Protein AF-M6VVV3-F1 (afdb_monomer_lite)

Organism: NCBI:txid1192866

Secondary structure (DSSP, 8-state):
-------PPPP-HHHHHHHHHH-TTS-HHHHHHHHHHHH-BEE-GGGG--SS-BPBP---S----SS-TTTS-TTTGGG-BSEEEEEETTTTEEEEEEE--B-TT-SEEEEE-TTSSEEEEETTEEEEEEEPPBPPGGGG---TT---HHHHS-EETTTTEEEEEEESS--SSBTTB--TT--HHHHHHHHHHTT----SB--HHHHHHHHHHHHHH-SS--EEEEEE----S---THHHHHHHHHHTT-------SS-----------

pLDDT: mean 81.45, std 20.4, range [24.23, 98.38]

Radius of gyration: 21.46 Å; chains: 1; bounding box: 52×67×60 Å

Structure (mmCIF, N/CA/C/O backbone):
data_AF-M6VVV3-F1
#
_entry.id   AF-M6VVV3-F1
#
loop_
_atom_site.group_PDB
_atom_site.id
_atom_site.type_symbol
_atom_site.label_atom_id
_atom_site.label_alt_id
_atom_site.label_comp_id
_atom_site.label_asym_id
_atom_site.label_entity_id
_atom_site.label_seq_id
_atom_site.pdbx_PDB_ins_code
_atom_site.Cartn_x
_atom_site.Cartn_y
_atom_site.Cartn_z
_atom_site.occupancy
_atom_site.B_iso_or_equiv
_atom_site.auth_seq_id
_atom_site.auth_comp_id
_atom_site.auth_asym_id
_atom_site.auth_atom_id
_atom_site.pdbx_PDB_model_num
ATOM 1 N N . MET A 1 1 ? -12.120 34.794 -6.759 1.00 36.91 1 MET A N 1
ATOM 2 C CA . MET A 1 1 ? -12.618 33.593 -6.063 1.00 36.91 1 MET A CA 1
ATOM 3 C C . MET A 1 1 ? -11.451 33.036 -5.288 1.00 36.91 1 MET A C 1
ATOM 5 O O . MET A 1 1 ? -10.628 32.337 -5.863 1.00 36.91 1 MET A O 1
ATOM 9 N N . GLU A 1 2 ? -11.317 33.446 -4.031 1.00 31.92 2 GLU A N 1
ATOM 10 C CA . GLU A 1 2 ? -10.431 32.754 -3.101 1.00 31.92 2 GLU A CA 1
ATOM 11 C C . GLU A 1 2 ? -10.956 31.325 -2.997 1.00 31.92 2 GLU A C 1
ATOM 13 O O . GLU A 1 2 ? -12.129 31.112 -2.679 1.00 31.92 2 GLU A O 1
ATOM 18 N N . ALA A 1 3 ? -10.127 30.352 -3.372 1.00 39.78 3 ALA A N 1
ATOM 19 C CA . ALA A 1 3 ? -10.377 28.980 -2.991 1.00 39.78 3 ALA A CA 1
ATOM 20 C C . ALA A 1 3 ? -10.394 28.997 -1.465 1.00 39.78 3 ALA A C 1
ATOM 22 O O . ALA A 1 3 ? -9.361 29.216 -0.838 1.00 39.78 3 ALA A O 1
ATOM 23 N N . THR A 1 4 ? -11.576 28.866 -0.868 1.00 39.94 4 THR A N 1
ATOM 24 C CA . THR A 1 4 ? -11.667 28.523 0.542 1.00 39.94 4 THR A CA 1
ATOM 25 C C . THR A 1 4 ? -10.839 27.261 0.690 1.00 39.94 4 THR A C 1
ATOM 27 O O . THR A 1 4 ? -11.228 26.224 0.144 1.00 39.94 4 THR A O 1
ATOM 30 N N . ASP A 1 5 ? -9.689 27.368 1.353 1.00 43.66 5 ASP A N 1
ATOM 31 C CA . ASP A 1 5 ? -8.955 26.231 1.883 1.00 43.66 5 ASP A CA 1
ATOM 32 C C . ASP A 1 5 ? -9.945 25.501 2.786 1.00 43.66 5 ASP A C 1
ATOM 34 O O . ASP A 1 5 ? -10.095 25.794 3.973 1.00 43.66 5 ASP A O 1
ATOM 38 N N . SER A 1 6 ? -10.718 24.586 2.202 1.00 45.66 6 SER A N 1
ATOM 39 C CA . SER A 1 6 ? -11.472 23.621 2.966 1.00 45.66 6 SER A CA 1
ATOM 40 C C . SER A 1 6 ? -10.400 22.726 3.561 1.00 45.66 6 SER A C 1
ATOM 42 O O . SER A 1 6 ? -9.999 21.730 2.952 1.00 45.66 6 SER A O 1
ATOM 44 N N . ILE A 1 7 ? -9.868 23.134 4.714 1.00 60.06 7 ILE A N 1
ATOM 45 C CA . ILE A 1 7 ? -9.077 22.278 5.585 1.00 60.06 7 ILE A CA 1
ATOM 46 C C . ILE A 1 7 ? -9.897 20.999 5.675 1.00 60.06 7 ILE A C 1
ATOM 48 O O . ILE A 1 7 ? -11.024 21.016 6.177 1.00 60.06 7 ILE A O 1
ATOM 52 N N . ARG A 1 8 ? -9.404 19.924 5.047 1.00 67.06 8 ARG A N 1
ATOM 53 C CA . ARG A 1 8 ? -10.121 18.651 4.978 1.00 67.06 8 ARG A CA 1
ATOM 54 C C . ARG A 1 8 ? -10.517 18.310 6.405 1.00 67.06 8 ARG A C 1
ATOM 56 O O . ARG A 1 8 ? -9.635 18.165 7.245 1.00 67.06 8 ARG A O 1
ATOM 63 N N . GLN A 1 9 ? -11.817 18.223 6.685 1.00 82.12 9 GLN A N 1
ATOM 64 C CA . GLN A 1 9 ? -12.289 18.001 8.049 1.00 82.12 9 GLN A CA 1
ATOM 65 C C . GLN A 1 9 ? -11.585 16.767 8.622 1.00 82.12 9 GLN A C 1
ATOM 67 O O . GLN A 1 9 ? -11.610 15.696 8.000 1.00 82.12 9 GLN A O 1
ATOM 72 N N . ASN A 1 10 ? -10.924 16.934 9.769 1.00 89.25 10 ASN A N 1
ATOM 73 C CA . ASN A 1 10 ? -10.282 15.829 10.466 1.00 89.25 10 ASN A CA 1
ATOM 74 C C . ASN A 1 10 ? -11.325 14.783 10.842 1.00 89.25 10 ASN A C 1
ATOM 76 O O . ASN A 1 10 ? -12.444 15.107 11.245 1.00 89.25 10 ASN A O 1
ATOM 80 N N . SER A 1 11 ? -10.946 13.525 10.686 1.00 95.06 11 SER A N 1
ATOM 81 C CA . SER A 1 11 ? -11.827 12.409 10.986 1.00 95.06 11 SER A CA 1
ATOM 82 C C . SER A 1 11 ? -11.950 12.197 12.486 1.00 95.06 11 SER A C 1
ATOM 84 O O . SER A 1 11 ? -10.984 12.355 13.232 1.00 95.06 11 SER A O 1
ATOM 86 N N . THR A 1 12 ? -13.150 11.829 12.922 1.00 96.94 12 THR A N 1
ATOM 87 C CA . THR A 1 12 ? -13.474 11.507 14.313 1.00 96.94 12 THR A CA 1
ATOM 88 C C . THR A 1 12 ? -14.425 10.313 14.347 1.00 96.94 12 THR A C 1
ATOM 90 O O . THR A 1 12 ? -15.100 10.027 13.357 1.00 96.94 12 THR A O 1
ATOM 93 N N . ILE A 1 13 ? -14.505 9.622 15.485 1.00 97.94 13 ILE A N 1
ATOM 94 C CA . ILE A 1 13 ? -15.452 8.512 15.661 1.00 97.94 13 ILE A CA 1
ATOM 95 C C . ILE A 1 13 ? -16.905 8.962 15.424 1.00 97.94 13 ILE A C 1
ATOM 97 O O . ILE A 1 13 ? -17.568 8.331 14.603 1.00 97.94 13 ILE A O 1
ATOM 101 N N . PRO A 1 14 ? -17.387 10.091 15.995 1.00 97.44 14 PRO A N 1
ATOM 102 C CA . PRO A 1 14 ? -18.742 10.569 15.721 1.00 97.44 14 PRO A CA 1
ATOM 103 C C . PRO A 1 14 ? -19.019 10.833 14.239 1.00 97.44 14 PRO A C 1
ATOM 105 O O . PRO A 1 14 ? -20.135 10.588 13.785 1.00 97.44 14 PRO A O 1
ATOM 108 N N . LEU A 1 15 ? -18.019 11.302 13.478 1.00 96.44 15 LEU A N 1
ATOM 109 C CA . LEU A 1 15 ? -18.160 11.491 12.034 1.00 96.44 15 LEU A CA 1
ATOM 110 C C . LEU A 1 15 ? -18.373 10.149 11.324 1.00 96.44 15 LEU A C 1
ATOM 112 O O . LEU A 1 15 ? -19.271 10.038 10.497 1.00 96.44 15 LEU A O 1
ATOM 116 N N . LEU A 1 16 ? -17.574 9.129 11.646 1.00 97.38 16 LEU A N 1
ATOM 117 C CA . LEU A 1 16 ? -17.712 7.801 11.043 1.00 97.38 16 LEU A CA 1
ATOM 118 C C . LEU A 1 16 ? -19.061 7.155 11.389 1.00 97.38 16 LEU A C 1
ATOM 120 O O . LEU A 1 16 ? -19.731 6.640 10.498 1.00 97.38 16 LEU A O 1
ATOM 124 N N . GLU A 1 17 ? -19.503 7.260 12.642 1.00 97.19 17 GLU A N 1
ATOM 125 C CA . GLU A 1 17 ? -20.822 6.783 13.080 1.00 97.19 17 GLU A CA 1
ATOM 126 C C . GLU A 1 17 ? -21.972 7.554 12.409 1.00 97.19 17 GLU A C 1
ATOM 128 O O . GLU A 1 17 ? -23.028 6.996 12.107 1.00 97.19 17 GLU A O 1
ATOM 133 N N . GLU A 1 18 ? -21.799 8.855 12.153 1.00 97.25 18 GLU A N 1
ATOM 134 C CA . GLU A 1 18 ? -22.753 9.628 11.356 1.00 97.25 18 GLU A CA 1
ATOM 135 C C . GLU A 1 18 ? -22.809 9.116 9.915 1.00 97.25 18 GLU A C 1
ATOM 137 O O . GLU A 1 18 ? -23.905 8.929 9.380 1.00 97.25 18 GLU A O 1
ATOM 142 N N . MET A 1 19 ? -21.653 8.855 9.296 1.00 96.88 19 MET A N 1
ATOM 143 C CA . MET A 1 19 ? -21.592 8.321 7.936 1.00 96.88 19 MET A CA 1
ATOM 144 C C . MET A 1 19 ? -22.234 6.934 7.850 1.00 96.88 19 MET A C 1
ATOM 146 O O . MET A 1 19 ? -22.989 6.694 6.912 1.00 96.88 19 MET A O 1
ATOM 150 N N . GLU A 1 20 ? -22.022 6.062 8.836 1.00 96.25 20 GLU A N 1
ATOM 151 C CA . GLU A 1 20 ? -22.686 4.756 8.934 1.00 96.25 20 GLU A CA 1
ATOM 152 C C . GLU A 1 20 ? -24.215 4.904 8.991 1.00 96.25 20 GLU A C 1
ATOM 154 O O . GLU A 1 20 ? -24.947 4.306 8.198 1.00 96.25 20 GLU A O 1
ATOM 159 N N . ARG A 1 21 ? -24.719 5.780 9.875 1.00 96.81 21 ARG A N 1
ATOM 160 C CA . ARG A 1 21 ? -26.162 6.054 9.991 1.00 96.81 21 ARG A CA 1
ATOM 161 C C . ARG A 1 21 ? -26.750 6.642 8.711 1.00 96.81 21 ARG A C 1
ATOM 163 O O . ARG A 1 21 ? -27.903 6.347 8.385 1.00 96.81 21 ARG A O 1
ATOM 170 N N . LYS A 1 22 ? -25.989 7.494 8.019 1.00 97.25 22 LYS A N 1
ATOM 171 C CA . LYS A 1 22 ? -26.405 8.177 6.788 1.00 97.25 22 LYS A CA 1
ATOM 172 C C . LYS A 1 22 ? -26.386 7.245 5.578 1.00 97.25 22 LYS A C 1
ATOM 174 O O . LYS A 1 22 ? -27.308 7.291 4.767 1.00 97.25 22 LYS A O 1
ATOM 179 N N . TYR A 1 23 ? -25.375 6.388 5.463 1.00 96.50 23 TYR A N 1
ATOM 180 C CA . TYR A 1 23 ? -25.140 5.516 4.313 1.00 96.50 23 TYR A CA 1
ATOM 181 C C . TYR A 1 23 ? -25.351 4.039 4.660 1.00 96.50 23 TYR A C 1
ATOM 183 O O . TYR A 1 23 ? -24.485 3.208 4.421 1.00 96.50 23 TYR A O 1
ATOM 191 N N . LYS A 1 24 ? -26.545 3.692 5.153 1.00 93.00 24 LYS A N 1
ATOM 192 C CA . LYS A 1 24 ? -26.887 2.342 5.653 1.00 93.00 24 LYS A CA 1
ATOM 193 C C . LYS A 1 24 ? -26.688 1.180 4.667 1.00 93.00 24 LYS A C 1
ATOM 195 O O . LYS A 1 24 ? -26.680 0.029 5.082 1.00 93.00 24 LYS A O 1
ATOM 200 N N . PHE A 1 25 ? -26.599 1.465 3.368 1.00 95.31 25 PHE A N 1
ATOM 201 C CA . PHE A 1 25 ? -26.388 0.457 2.321 1.00 95.31 25 PHE A CA 1
ATOM 202 C C . PHE A 1 25 ? -24.911 0.257 1.964 1.00 95.31 25 PHE A C 1
ATOM 204 O O . PHE A 1 25 ? -24.589 -0.623 1.169 1.00 95.31 25 PHE A O 1
ATOM 211 N N . ILE A 1 26 ? -24.023 1.090 2.507 1.00 96.75 26 ILE A N 1
ATOM 212 C CA . ILE A 1 26 ? -22.582 0.983 2.313 1.00 96.75 26 ILE A CA 1
ATOM 213 C C . ILE A 1 26 ? -22.012 0.245 3.531 1.00 96.75 26 ILE A C 1
ATOM 215 O O . ILE A 1 26 ? -22.256 0.684 4.654 1.00 96.75 26 ILE A O 1
ATOM 219 N N . PRO A 1 27 ? -21.253 -0.849 3.340 1.00 97.25 27 PRO A N 1
ATOM 220 C CA . PRO A 1 27 ? -20.575 -1.525 4.440 1.00 97.25 27 PRO A CA 1
ATOM 221 C C . PRO A 1 27 ? -19.647 -0.572 5.195 1.00 97.25 27 PRO A C 1
ATOM 223 O O . PRO A 1 27 ? -18.997 0.286 4.583 1.00 97.25 27 PRO A O 1
ATOM 226 N N . MET A 1 28 ? -19.546 -0.742 6.511 1.00 97.44 28 MET A N 1
ATOM 227 C CA . MET A 1 28 ? -18.741 0.148 7.346 1.00 97.44 28 MET A CA 1
ATOM 228 C C . MET A 1 28 ? -17.259 0.121 6.946 1.00 97.44 28 MET A C 1
ATOM 230 O O . MET A 1 28 ? -16.582 1.148 6.946 1.00 97.44 28 MET A O 1
ATOM 234 N N . GLU A 1 29 ? -16.778 -1.027 6.476 1.00 98.31 29 GLU A N 1
ATOM 235 C CA . GLU A 1 29 ? -15.448 -1.229 5.908 1.00 98.31 29 GLU A CA 1
ATOM 236 C C . GLU A 1 29 ? -15.154 -0.257 4.762 1.00 98.31 29 GLU A C 1
ATOM 238 O O . GLU A 1 29 ? -14.064 0.311 4.687 1.00 98.31 29 GLU A O 1
ATOM 243 N N . ALA A 1 30 ? -16.127 -0.033 3.873 1.00 97.94 30 ALA A N 1
ATOM 244 C CA . ALA A 1 30 ? -15.968 0.874 2.743 1.00 97.94 30 ALA A CA 1
ATOM 245 C C . ALA A 1 30 ? -15.936 2.340 3.200 1.00 97.94 30 ALA A C 1
ATOM 247 O O . ALA A 1 30 ? -15.148 3.123 2.666 1.00 97.94 30 ALA A O 1
ATOM 248 N N . ILE A 1 31 ? -16.729 2.700 4.215 1.00 97.88 31 ILE A N 1
ATOM 249 C CA . ILE A 1 31 ? -16.726 4.040 4.822 1.00 97.88 31 ILE A CA 1
ATOM 250 C C . ILE A 1 31 ? -15.366 4.319 5.473 1.00 97.88 31 ILE A C 1
ATOM 252 O O . ILE A 1 31 ? -14.716 5.314 5.142 1.00 97.88 31 ILE A O 1
ATOM 256 N N . VAL A 1 32 ? -14.900 3.417 6.342 1.00 97.88 32 VAL A N 1
ATOM 257 C CA . VAL A 1 32 ? -13.613 3.536 7.044 1.00 97.88 32 VAL A CA 1
ATOM 258 C C . VAL A 1 32 ? -12.450 3.557 6.053 1.00 97.88 32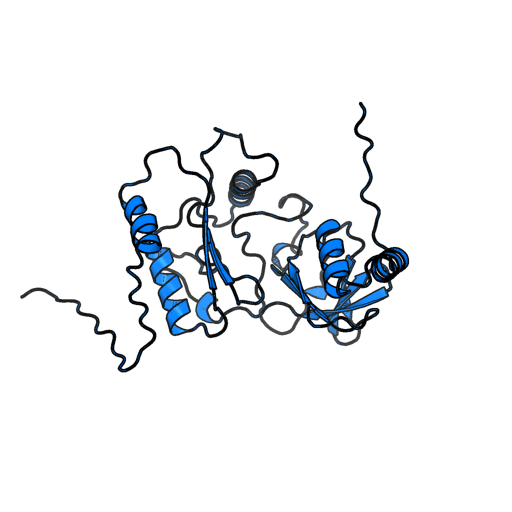 VAL A C 1
ATOM 260 O O . VAL A 1 32 ? -11.597 4.441 6.123 1.00 97.88 32 VAL A O 1
ATOM 263 N N . LYS A 1 33 ? -12.429 2.639 5.078 1.00 98.00 33 LYS A N 1
ATOM 264 C CA . LYS A 1 33 ? -11.392 2.590 4.037 1.00 98.00 33 LYS A CA 1
ATOM 265 C C . LYS A 1 33 ? -11.326 3.889 3.242 1.00 98.00 33 LYS A C 1
ATOM 267 O O . LYS A 1 33 ? -10.234 4.418 3.039 1.00 98.00 33 LYS A O 1
ATOM 272 N N . GLN A 1 34 ? -12.467 4.412 2.798 1.00 96.69 34 GLN A N 1
ATOM 273 C CA . GLN A 1 34 ? -12.507 5.650 2.022 1.00 96.69 34 GLN A CA 1
ATOM 274 C C . GLN A 1 34 ? -11.982 6.838 2.832 1.00 96.69 34 GLN A C 1
ATOM 276 O O . GLN A 1 34 ? -11.259 7.686 2.302 1.00 96.69 34 GLN A O 1
ATOM 281 N N . ASP A 1 35 ? -12.317 6.895 4.117 1.00 96.88 35 ASP A N 1
ATOM 282 C CA . ASP A 1 35 ? -11.878 7.974 4.985 1.00 96.88 35 ASP A CA 1
ATOM 283 C C . ASP A 1 35 ? -10.381 7.889 5.332 1.00 96.88 35 ASP A C 1
ATOM 285 O O . ASP A 1 35 ? -9.677 8.899 5.277 1.00 96.88 35 ASP A O 1
ATOM 289 N N . ILE A 1 36 ? -9.851 6.682 5.554 1.00 97.00 36 ILE A N 1
ATOM 290 C CA . ILE A 1 36 ? -8.405 6.454 5.699 1.00 97.00 36 ILE A CA 1
ATOM 291 C C . ILE A 1 36 ? -7.662 6.861 4.423 1.00 97.00 36 ILE A C 1
ATOM 293 O O . ILE A 1 36 ? -6.645 7.541 4.501 1.00 97.00 36 ILE A O 1
ATOM 297 N N . LEU A 1 37 ? -8.174 6.532 3.233 1.00 95.31 37 LEU A N 1
ATOM 298 C CA . LEU A 1 37 ? -7.568 6.973 1.969 1.00 95.31 37 LEU A CA 1
ATOM 299 C C . LEU A 1 37 ? -7.601 8.503 1.806 1.00 95.31 37 LEU A C 1
ATOM 301 O O . LEU A 1 37 ? -6.756 9.074 1.116 1.00 95.31 37 LEU A O 1
ATOM 305 N N . ARG A 1 38 ? -8.565 9.193 2.419 1.00 94.19 38 ARG A N 1
ATOM 306 C CA . ARG A 1 38 ? -8.661 10.659 2.386 1.00 94.19 38 ARG A CA 1
ATOM 307 C C . ARG A 1 38 ? -7.659 11.335 3.326 1.00 94.19 38 ARG A C 1
ATOM 309 O O . ARG A 1 38 ? -7.142 12.401 2.973 1.00 94.19 38 ARG A O 1
ATOM 316 N N . GLN A 1 39 ? -7.437 10.743 4.498 1.00 94.19 39 GLN A N 1
ATOM 317 C CA . GLN A 1 39 ? -6.586 11.281 5.563 1.00 94.19 39 GLN A CA 1
ATOM 318 C C . GLN A 1 39 ? -5.140 10.784 5.520 1.00 94.19 39 GLN A C 1
ATOM 320 O O . GLN A 1 39 ? -4.250 11.448 6.040 1.00 94.19 39 GLN A O 1
ATOM 325 N N . GLY A 1 40 ? -4.895 9.617 4.937 1.00 93.81 40 GLY A N 1
ATOM 326 C CA . GLY A 1 40 ? -3.645 8.887 5.085 1.00 93.81 40 GLY A CA 1
ATOM 327 C C . GLY A 1 40 ? -3.489 8.239 6.461 1.00 93.81 40 GLY A C 1
ATOM 328 O O . GLY A 1 40 ? -4.409 8.223 7.279 1.00 93.81 40 GLY A O 1
ATOM 329 N N . ILE A 1 41 ? -2.307 7.689 6.720 1.00 94.38 41 ILE A N 1
ATOM 330 C CA . ILE A 1 41 ? -1.968 6.951 7.940 1.00 94.38 41 ILE A CA 1
ATOM 331 C C . ILE A 1 41 ? -0.636 7.462 8.481 1.00 94.38 41 ILE A C 1
ATOM 333 O O . ILE A 1 41 ? 0.339 7.589 7.737 1.00 94.38 41 ILE A O 1
ATOM 337 N N . HIS A 1 42 ? -0.583 7.688 9.789 1.00 93.44 42 HIS A N 1
ATOM 338 C CA . HIS A 1 42 ? 0.655 7.903 10.521 1.00 93.44 42 HIS A CA 1
ATOM 339 C C . HIS A 1 42 ? 1.112 6.579 11.147 1.00 93.44 42 HIS A C 1
ATOM 341 O O . HIS A 1 42 ? 0.505 6.082 12.095 1.00 93.44 42 HIS A O 1
ATOM 347 N N . PHE A 1 43 ? 2.196 6.000 10.635 1.00 93.56 43 PHE A N 1
ATOM 348 C CA . PHE A 1 43 ? 2.843 4.851 11.269 1.00 93.56 43 PHE A CA 1
ATOM 349 C C . PHE A 1 43 ? 3.843 5.320 12.326 1.00 93.56 43 PHE A C 1
ATOM 351 O O . PHE A 1 43 ? 4.803 6.018 11.999 1.00 93.56 43 PHE A O 1
ATOM 358 N N . LEU A 1 44 ? 3.644 4.915 13.580 1.00 92.19 44 LEU A N 1
ATOM 359 C CA . LEU A 1 44 ? 4.659 5.101 14.614 1.00 92.19 44 LEU A CA 1
ATOM 360 C C . LEU A 1 44 ? 5.769 4.052 14.459 1.00 92.19 44 LEU A C 1
ATOM 362 O O . LEU A 1 44 ? 5.543 2.970 13.915 1.00 92.19 44 LEU A O 1
ATOM 366 N N . LYS A 1 45 ? 6.985 4.364 14.922 1.00 90.31 45 LYS A N 1
ATOM 367 C CA . LYS A 1 45 ? 8.179 3.520 14.707 1.00 90.31 45 LYS A CA 1
ATOM 368 C C . LYS A 1 45 ? 7.978 2.092 15.216 1.00 90.31 45 LYS A C 1
ATOM 370 O O . LYS A 1 45 ? 8.328 1.140 14.523 1.00 90.31 45 LYS A O 1
ATOM 375 N N . GLU A 1 46 ? 7.364 1.960 16.382 1.00 90.75 46 GLU A N 1
ATOM 376 C CA . GLU A 1 46 ? 7.070 0.697 17.055 1.00 90.75 46 GLU A CA 1
ATOM 377 C C . GLU A 1 46 ? 6.072 -0.190 16.298 1.00 90.75 46 GLU A C 1
ATOM 379 O O . GLU A 1 46 ? 6.033 -1.398 16.527 1.00 90.75 46 GLU A O 1
ATOM 384 N N . ALA A 1 47 ? 5.283 0.368 15.370 1.00 92.06 47 ALA A N 1
ATOM 385 C CA . ALA A 1 47 ? 4.372 -0.420 14.542 1.00 92.06 47 ALA A CA 1
ATOM 386 C C . ALA A 1 47 ? 5.116 -1.400 13.624 1.00 92.06 47 ALA A C 1
ATOM 388 O O . ALA A 1 47 ? 4.535 -2.386 13.179 1.00 92.06 47 ALA A O 1
ATOM 389 N N . PHE A 1 48 ? 6.392 -1.133 13.335 1.00 91.69 48 PHE A N 1
ATOM 390 C CA . PHE A 1 48 ? 7.223 -1.973 12.476 1.00 91.69 48 PHE A CA 1
ATOM 391 C C . PHE A 1 48 ? 7.975 -3.071 13.234 1.00 91.69 48 PHE A C 1
ATOM 393 O O . PHE A 1 48 ? 8.639 -3.894 12.601 1.00 91.69 48 PHE A O 1
ATOM 400 N N . ASP A 1 49 ? 7.864 -3.115 14.564 1.00 89.81 49 ASP A N 1
ATOM 401 C CA . ASP A 1 49 ? 8.518 -4.116 15.410 1.00 89.81 49 ASP A CA 1
ATOM 402 C C . ASP A 1 49 ? 7.693 -5.408 15.462 1.00 89.81 49 ASP A C 1
ATOM 404 O O . ASP A 1 49 ? 7.236 -5.842 16.528 1.00 89.81 49 ASP A O 1
ATOM 408 N N . VAL A 1 50 ? 7.488 -5.990 14.278 1.00 88.56 50 VAL A N 1
ATOM 409 C CA . VAL A 1 50 ? 6.745 -7.230 14.038 1.00 88.56 50 VAL A CA 1
ATOM 410 C C . VAL A 1 50 ? 7.688 -8.415 13.845 1.00 88.56 50 VAL A C 1
ATOM 412 O O . VAL A 1 50 ? 8.839 -8.269 13.427 1.00 88.56 50 VAL A O 1
ATOM 415 N N . THR A 1 51 ? 7.189 -9.620 14.118 1.00 85.00 51 THR A N 1
ATOM 416 C CA . THR A 1 51 ? 7.946 -10.849 13.858 1.00 85.00 51 THR A CA 1
ATOM 417 C C . THR A 1 51 ? 7.859 -11.210 12.377 1.00 85.00 51 THR A C 1
ATOM 419 O O . THR A 1 51 ? 6.774 -11.435 11.850 1.00 85.00 51 THR A O 1
ATOM 422 N N . GLY A 1 52 ? 9.011 -11.327 11.714 1.00 86.00 52 GLY A N 1
ATOM 423 C CA . GLY A 1 52 ? 9.106 -11.785 10.327 1.00 86.00 52 GLY A CA 1
ATOM 424 C C . GLY A 1 52 ? 9.229 -10.663 9.294 1.00 86.00 52 GLY A C 1
ATOM 425 O O . GLY A 1 52 ? 9.300 -9.479 9.614 1.00 86.00 52 GLY A O 1
ATOM 426 N N . LYS A 1 53 ? 9.323 -11.061 8.020 1.00 91.06 53 LYS A N 1
ATOM 427 C CA . LYS A 1 53 ? 9.396 -10.135 6.884 1.00 91.06 53 LYS A CA 1
ATOM 428 C C . LYS A 1 53 ? 8.005 -9.922 6.308 1.00 91.06 53 LYS A C 1
ATOM 430 O O . LYS A 1 53 ? 7.254 -10.877 6.139 1.00 91.06 53 LYS A O 1
ATOM 435 N N . TYR A 1 54 ? 7.726 -8.690 5.923 1.00 93.81 54 TYR A N 1
ATOM 436 C CA . TYR A 1 54 ? 6.512 -8.305 5.219 1.00 93.81 54 TYR A CA 1
ATOM 437 C C . TYR A 1 54 ? 6.876 -7.477 3.988 1.00 93.81 54 TYR A C 1
ATOM 439 O O . TYR A 1 54 ? 8.014 -7.018 3.835 1.00 93.81 54 TYR A O 1
ATOM 447 N N . LYS A 1 55 ? 5.917 -7.320 3.081 1.00 92.88 55 LYS A N 1
ATOM 448 C CA . LYS A 1 55 ? 6.109 -6.544 1.860 1.00 92.88 55 LYS A CA 1
ATOM 449 C C . LYS A 1 55 ? 5.986 -5.044 2.147 1.00 92.88 55 LYS A C 1
ATOM 451 O O . LYS A 1 55 ? 4.937 -4.570 2.579 1.00 92.88 55 LYS A O 1
ATOM 456 N N . THR A 1 56 ? 7.045 -4.291 1.860 1.00 90.94 56 THR A N 1
ATOM 457 C CA . THR A 1 56 ? 7.041 -2.822 1.912 1.00 90.94 56 THR A CA 1
ATOM 458 C C . THR A 1 56 ? 6.554 -2.209 0.592 1.00 90.94 56 THR A C 1
ATOM 460 O O . THR A 1 56 ? 6.294 -2.920 -0.386 1.00 90.94 56 THR A O 1
ATOM 463 N N . LYS A 1 57 ? 6.388 -0.882 0.565 1.00 88.25 57 LYS A N 1
ATOM 464 C CA . LYS A 1 57 ? 6.009 -0.132 -0.641 1.00 88.25 57 LYS A CA 1
ATOM 465 C C . LYS A 1 57 ? 7.005 -0.295 -1.795 1.00 88.25 57 LYS A C 1
ATOM 467 O O . LYS A 1 57 ? 8.195 0.007 -1.657 1.00 88.25 57 LYS A O 1
ATOM 472 N N . ASP A 1 58 ? 6.485 -0.678 -2.965 1.00 82.19 58 ASP A N 1
ATOM 473 C CA . ASP A 1 58 ? 7.258 -0.820 -4.212 1.00 82.19 58 ASP A CA 1
ATOM 474 C C . ASP A 1 58 ? 7.209 0.457 -5.080 1.00 82.19 58 ASP A C 1
ATOM 476 O O . ASP A 1 58 ? 7.988 0.587 -6.028 1.00 82.19 58 ASP A O 1
ATOM 480 N N . TYR A 1 59 ? 6.309 1.407 -4.774 1.00 78.31 59 TYR A N 1
ATOM 481 C CA . TYR A 1 59 ? 6.128 2.673 -5.512 1.00 78.31 59 TYR A CA 1
ATOM 482 C C . TYR A 1 59 ? 5.948 2.465 -7.022 1.00 78.31 59 TYR A C 1
ATOM 484 O O . TYR A 1 59 ? 6.599 3.067 -7.880 1.00 78.31 59 TYR A O 1
ATOM 492 N N . PHE A 1 60 ? 5.075 1.529 -7.365 1.00 73.56 60 PHE A N 1
ATOM 493 C CA . PHE A 1 60 ? 5.090 0.834 -8.644 1.00 73.56 60 PHE A CA 1
ATOM 494 C C . PHE A 1 60 ? 4.621 1.643 -9.862 1.00 73.56 60 PHE A C 1
ATOM 496 O O . PHE A 1 60 ? 4.969 1.274 -10.993 1.00 73.56 60 PHE A O 1
ATOM 503 N N . ILE A 1 61 ? 3.853 2.714 -9.653 1.00 79.00 61 ILE A N 1
ATOM 504 C CA . ILE A 1 61 ? 3.377 3.632 -10.702 1.00 79.00 61 ILE A CA 1
ATOM 505 C C . ILE A 1 61 ? 3.184 5.058 -10.168 1.00 79.00 61 ILE A C 1
ATOM 507 O O . ILE A 1 61 ? 3.701 5.996 -10.769 1.00 79.00 61 ILE A O 1
ATOM 511 N N . PHE A 1 62 ? 2.542 5.201 -9.011 1.00 80.81 62 PHE A N 1
ATOM 512 C CA . PHE A 1 62 ? 2.234 6.472 -8.351 1.00 80.81 62 PHE A CA 1
ATOM 513 C C . PHE A 1 62 ? 2.879 6.518 -6.962 1.00 80.81 62 PHE A C 1
ATOM 515 O O . PHE A 1 62 ? 3.223 5.465 -6.412 1.00 80.81 62 PHE A O 1
ATOM 522 N N . SER A 1 63 ? 3.083 7.717 -6.411 1.00 71.31 63 SER A N 1
ATOM 523 C CA . SER A 1 63 ? 3.604 7.871 -5.049 1.00 71.31 63 SER A CA 1
ATOM 524 C C . SER A 1 63 ? 2.512 7.670 -4.000 1.00 71.31 63 SER A C 1
ATOM 526 O O . SER A 1 63 ? 2.780 7.067 -2.965 1.00 71.31 63 SER A O 1
ATOM 528 N N . PHE A 1 64 ? 1.288 8.140 -4.283 1.00 75.62 64 PHE A N 1
ATOM 529 C CA . PHE A 1 64 ? 0.076 8.110 -3.440 1.00 75.62 64 PHE A CA 1
ATOM 530 C C . PHE A 1 64 ? 0.175 8.738 -2.036 1.00 75.62 64 PHE A C 1
ATOM 532 O O . PHE A 1 64 ? -0.860 8.950 -1.397 1.00 75.62 64 PHE A O 1
ATOM 539 N N . ASP A 1 65 ? 1.377 9.032 -1.548 1.00 77.44 65 ASP A N 1
ATOM 540 C CA . ASP A 1 65 ? 1.631 9.610 -0.234 1.00 77.44 65 ASP A CA 1
ATOM 541 C C . ASP A 1 65 ? 1.210 11.088 -0.175 1.00 77.44 65 ASP A C 1
ATOM 543 O O . ASP A 1 65 ? 1.250 11.814 -1.170 1.00 77.44 65 ASP A O 1
ATOM 547 N N . HIS A 1 66 ? 0.781 11.540 1.008 1.00 72.62 66 HIS A N 1
ATOM 548 C CA . HIS A 1 66 ? 0.307 12.918 1.202 1.00 72.62 66 HIS A CA 1
ATOM 549 C C . HIS A 1 66 ? 1.438 13.933 1.363 1.00 72.62 66 HIS A C 1
ATOM 551 O O . HIS A 1 66 ? 1.175 15.134 1.344 1.00 72.62 66 HIS A O 1
ATOM 557 N N . ILE A 1 67 ? 2.671 13.460 1.529 1.00 67.19 67 ILE A N 1
ATOM 558 C CA . ILE A 1 67 ? 3.867 14.292 1.588 1.00 67.19 67 ILE A CA 1
ATOM 559 C C . ILE A 1 67 ? 4.918 13.762 0.605 1.00 67.19 67 ILE A C 1
ATOM 561 O O . ILE A 1 67 ? 4.950 12.556 0.336 1.00 67.19 67 ILE A O 1
ATOM 565 N N . PRO A 1 68 ? 5.771 14.635 0.043 1.00 69.06 68 PRO A N 1
ATOM 566 C CA . PRO A 1 68 ? 6.870 14.215 -0.814 1.00 69.06 68 PRO A CA 1
ATOM 567 C C . PRO A 1 68 ? 7.822 13.254 -0.105 1.00 69.06 68 PRO A C 1
ATOM 569 O O . PRO A 1 68 ? 8.054 13.360 1.098 1.00 69.06 68 PRO A O 1
ATOM 572 N N . PHE A 1 69 ? 8.473 12.380 -0.875 1.00 67.12 69 PHE A N 1
ATOM 573 C CA . PHE A 1 69 ? 9.436 11.426 -0.321 1.00 67.12 69 PHE A CA 1
ATOM 574 C C . PHE A 1 69 ? 10.585 12.075 0.470 1.00 67.12 69 PHE A C 1
ATOM 576 O O . PHE A 1 69 ? 11.100 11.475 1.402 1.00 67.12 69 PHE A O 1
ATOM 583 N N . SER A 1 70 ? 10.988 13.302 0.133 1.00 65.81 70 SER A N 1
ATOM 584 C CA . SER A 1 70 ? 12.020 14.048 0.870 1.00 65.81 70 SER A CA 1
ATOM 585 C C . SER A 1 70 ? 11.586 14.514 2.263 1.00 65.81 70 SER A C 1
ATOM 587 O O . SER A 1 70 ? 12.437 14.878 3.067 1.00 65.81 70 SER A O 1
ATOM 589 N N . GLU A 1 71 ? 10.281 14.549 2.527 1.00 68.12 71 GLU A N 1
ATOM 590 C CA . GLU A 1 71 ? 9.679 15.023 3.781 1.00 68.12 71 GLU A CA 1
ATOM 591 C C . GLU A 1 71 ? 9.183 13.865 4.662 1.00 68.12 71 GLU A C 1
ATOM 593 O O . GLU A 1 71 ? 8.881 14.057 5.840 1.00 68.12 71 GLU A O 1
ATOM 598 N N . LEU A 1 72 ? 9.140 12.654 4.102 1.00 65.50 72 LEU A N 1
ATOM 599 C CA . LEU A 1 72 ? 9.023 11.397 4.832 1.00 65.50 72 LEU A CA 1
ATOM 600 C C . LEU A 1 72 ? 10.299 11.234 5.687 1.00 65.50 72 LEU A C 1
ATOM 602 O O . LEU A 1 72 ? 11.385 10.994 5.160 1.00 65.50 72 LEU A O 1
ATOM 606 N N . GLY A 1 73 ? 10.198 11.482 6.997 1.00 55.66 73 GLY A N 1
ATOM 607 C CA . GLY A 1 73 ? 11.341 11.573 7.916 1.00 55.66 73 GLY A CA 1
ATOM 608 C C . GLY A 1 73 ? 12.228 10.317 7.969 1.00 55.66 73 GLY A C 1
ATOM 609 O O . GLY A 1 73 ? 11.872 9.244 7.485 1.00 55.66 73 GLY A O 1
ATOM 610 N N . GLU A 1 74 ? 13.410 10.439 8.589 1.00 50.34 74 GLU A N 1
ATOM 611 C CA . GLU A 1 74 ? 14.440 9.387 8.634 1.00 50.34 74 GLU A CA 1
ATOM 612 C C . GLU A 1 74 ? 13.913 8.027 9.158 1.00 50.34 74 GLU A C 1
ATOM 614 O O . GLU A 1 74 ? 13.857 7.754 10.360 1.00 50.34 74 GLU A O 1
ATOM 619 N N . GLY A 1 75 ? 13.570 7.132 8.225 1.00 52.22 75 GLY A N 1
ATOM 620 C CA . GLY A 1 75 ? 13.547 5.678 8.413 1.00 52.22 75 GLY A CA 1
ATOM 621 C C . GLY A 1 75 ? 12.192 5.002 8.656 1.00 52.22 75 GLY A C 1
ATOM 622 O O . GLY A 1 75 ? 12.121 3.779 8.515 1.00 52.22 75 GLY A O 1
ATOM 623 N N . THR A 1 76 ? 11.117 5.730 8.973 1.00 53.38 76 THR A N 1
ATOM 624 C CA . THR A 1 76 ? 9.768 5.143 9.142 1.00 53.38 76 THR A CA 1
ATOM 625 C C . THR A 1 76 ? 9.122 4.768 7.812 1.00 53.38 76 THR A C 1
ATOM 627 O O . THR A 1 76 ? 8.474 3.730 7.703 1.00 53.38 76 THR A O 1
ATOM 630 N N . ASP A 1 77 ? 9.366 5.551 6.766 1.00 57.09 77 ASP A N 1
ATOM 631 C CA . ASP A 1 77 ? 8.613 5.435 5.516 1.00 57.09 77 ASP A CA 1
ATOM 632 C C . ASP A 1 77 ? 9.137 4.368 4.547 1.00 57.09 77 ASP A C 1
ATOM 634 O O . ASP A 1 77 ? 8.377 3.831 3.746 1.00 57.09 77 ASP A O 1
ATOM 638 N N . VAL A 1 78 ? 10.398 3.939 4.685 1.00 64.06 78 VAL A N 1
ATOM 639 C CA . VAL A 1 78 ? 10.935 2.782 3.931 1.00 64.06 78 VAL A CA 1
ATOM 640 C C . VAL A 1 78 ? 10.314 1.464 4.411 1.00 64.06 78 VAL A C 1
ATOM 642 O O . VAL A 1 78 ? 10.267 0.480 3.671 1.00 64.06 78 VAL A O 1
ATOM 645 N N . LYS A 1 79 ? 9.840 1.441 5.660 1.00 83.56 79 LYS A N 1
ATOM 646 C CA . LYS A 1 79 ? 9.237 0.271 6.296 1.00 83.56 79 LYS A CA 1
ATOM 647 C C . LYS A 1 79 ? 7.720 0.224 6.144 1.00 83.56 79 LYS A C 1
ATOM 649 O O . LYS A 1 79 ? 7.139 -0.808 6.466 1.00 83.56 79 LYS A O 1
ATOM 654 N N . ALA A 1 80 ? 7.071 1.278 5.653 1.00 90.00 80 ALA A N 1
ATOM 655 C CA . ALA A 1 80 ? 5.628 1.265 5.451 1.00 90.00 80 ALA A CA 1
ATOM 656 C C . ALA A 1 80 ? 5.227 0.186 4.419 1.00 90.00 80 ALA A C 1
ATOM 658 O O . ALA A 1 80 ? 5.860 0.076 3.358 1.00 90.00 80 ALA A O 1
ATOM 659 N N . PRO A 1 81 ? 4.198 -0.631 4.704 1.00 92.81 81 PRO A N 1
ATOM 660 C CA . PRO A 1 81 ? 3.670 -1.574 3.729 1.00 92.81 81 PRO A CA 1
ATOM 661 C C . PRO A 1 81 ? 2.853 -0.845 2.656 1.00 92.81 81 PRO A C 1
ATOM 663 O O . PRO A 1 81 ? 2.325 0.236 2.901 1.00 92.81 81 PRO A O 1
ATOM 666 N N . GLU A 1 82 ? 2.729 -1.433 1.464 1.00 90.69 82 GLU A N 1
ATOM 667 C CA . GLU A 1 82 ? 1.892 -0.892 0.370 1.00 90.69 82 GLU A CA 1
ATOM 668 C C . GLU A 1 82 ? 0.404 -0.834 0.750 1.00 90.69 82 GLU A C 1
ATOM 670 O O . GLU A 1 82 ? -0.347 0.054 0.347 1.00 90.69 82 GLU A O 1
ATOM 675 N N . GLU A 1 83 ? -0.008 -1.778 1.585 1.00 94.94 83 GLU A N 1
ATOM 676 C CA . GLU A 1 83 ? -1.361 -1.941 2.082 1.00 94.94 83 GLU A CA 1
ATOM 677 C C . GLU A 1 83 ? -1.322 -2.546 3.485 1.00 94.94 83 GLU A C 1
ATOM 679 O O . GLU A 1 83 ? -0.347 -3.182 3.875 1.00 94.94 83 GLU A O 1
ATOM 684 N N . ILE A 1 84 ? -2.388 -2.348 4.242 1.00 97.25 84 ILE A N 1
ATOM 685 C CA . ILE A 1 84 ? -2.637 -3.027 5.512 1.00 97.25 84 ILE A CA 1
ATOM 686 C C . ILE A 1 84 ? -3.965 -3.759 5.420 1.00 97.25 84 ILE A C 1
ATOM 688 O O . ILE A 1 84 ? -4.837 -3.359 4.649 1.00 97.25 84 ILE A O 1
ATOM 692 N N . LYS A 1 85 ? -4.144 -4.802 6.224 1.00 98.12 85 LYS A N 1
ATOM 693 C CA . LYS A 1 85 ? -5.465 -5.393 6.438 1.00 98.12 85 LYS A CA 1
ATOM 694 C C . LYS A 1 85 ? -5.919 -5.066 7.848 1.00 98.12 85 LYS A C 1
ATOM 696 O O . LYS A 1 85 ? -5.157 -5.271 8.786 1.00 98.12 85 LYS A O 1
ATOM 701 N N . VAL A 1 86 ? -7.130 -4.533 7.966 1.00 98.31 86 VAL A N 1
ATOM 702 C CA . VAL A 1 86 ? -7.733 -4.127 9.238 1.00 98.31 86 VAL A CA 1
ATOM 703 C C . VAL A 1 86 ? -8.953 -4.994 9.520 1.00 98.31 86 VAL A C 1
ATOM 705 O O . VAL A 1 86 ? -9.727 -5.265 8.602 1.00 98.31 86 VAL A O 1
ATOM 708 N N . SER A 1 87 ? -9.123 -5.431 10.766 1.00 98.31 87 SER A N 1
ATOM 709 C CA . SER A 1 87 ? -10.297 -6.195 11.213 1.00 98.31 87 SER A CA 1
ATOM 710 C C . SER A 1 87 ? -10.635 -5.908 12.679 1.00 98.31 87 SER A C 1
ATOM 712 O O . SER A 1 87 ? -9.814 -5.345 13.401 1.00 98.31 87 SER A O 1
ATOM 714 N N . ASN A 1 88 ? -11.828 -6.309 13.121 1.00 97.31 88 ASN A N 1
ATOM 715 C CA . ASN A 1 88 ? -12.328 -6.159 14.492 1.00 97.31 88 ASN A CA 1
ATOM 716 C C . ASN A 1 88 ? -12.478 -4.682 14.926 1.00 97.31 88 ASN A C 1
ATOM 718 O O . ASN A 1 88 ? -12.896 -3.834 14.137 1.00 97.31 88 ASN A O 1
ATOM 722 N N . GLY A 1 89 ? -12.203 -4.390 16.202 1.00 96.31 89 GLY A N 1
ATOM 723 C CA . GLY A 1 89 ? -12.214 -3.044 16.781 1.00 96.31 89 GLY A CA 1
ATOM 724 C C . GLY A 1 89 ? -13.596 -2.413 16.948 1.00 96.31 89 GLY A C 1
ATOM 725 O O . GLY A 1 89 ? -14.610 -3.109 16.984 1.00 96.31 89 GLY A O 1
ATOM 726 N N . HIS A 1 90 ? -13.625 -1.080 17.086 1.00 97.38 90 HIS A N 1
ATOM 727 C CA . HIS A 1 90 ? -14.829 -0.294 17.423 1.00 97.38 90 HIS A CA 1
ATOM 728 C C . HIS A 1 90 ? -16.050 -0.622 16.556 1.00 97.38 90 HIS A C 1
ATOM 730 O O . HIS A 1 90 ? -17.159 -0.731 17.068 1.00 97.38 90 HIS A O 1
ATOM 736 N N . PHE A 1 91 ? -15.840 -0.822 15.254 1.00 97.44 91 PHE A N 1
ATOM 737 C CA . PHE A 1 91 ? -16.910 -1.095 14.291 1.00 97.44 91 PHE A CA 1
ATOM 738 C C . PHE A 1 91 ? -17.075 -2.582 13.950 1.00 97.44 91 PHE A C 1
ATOM 740 O O . PHE A 1 91 ? -17.839 -2.909 13.050 1.00 97.44 91 PHE A O 1
ATOM 747 N N . SER A 1 92 ? -16.373 -3.491 14.643 1.00 97.62 92 SER A N 1
ATOM 748 C CA . SER A 1 92 ? -16.385 -4.934 14.341 1.00 97.62 92 SER A CA 1
ATOM 749 C C . SER A 1 92 ? -16.099 -5.234 12.862 1.00 97.62 92 SER A C 1
ATOM 751 O O . SER A 1 92 ? -16.810 -6.010 12.225 1.00 97.62 92 SER A O 1
ATOM 753 N N . LEU A 1 93 ? -15.068 -4.586 12.313 1.00 98.00 93 LEU A N 1
ATOM 754 C CA . LEU A 1 93 ? -14.760 -4.613 10.885 1.00 98.00 93 LEU A CA 1
ATOM 755 C C . LEU A 1 93 ? -14.450 -6.031 10.403 1.00 98.00 93 LEU A C 1
ATOM 757 O O . LEU A 1 93 ? -13.628 -6.740 10.995 1.00 98.00 93 LEU A O 1
ATOM 761 N N . LEU A 1 94 ? -15.023 -6.413 9.266 1.00 98.12 94 LEU A N 1
ATOM 762 C CA . LEU A 1 94 ? -14.545 -7.570 8.524 1.00 98.12 94 LEU A CA 1
ATOM 763 C C . LEU A 1 94 ? -13.152 -7.282 7.935 1.00 98.12 94 LEU A C 1
ATOM 765 O O . LEU A 1 94 ? -12.813 -6.122 7.671 1.00 98.12 94 LEU A O 1
ATOM 769 N N . PRO A 1 95 ? -12.336 -8.325 7.688 1.00 97.94 95 PRO A N 1
ATOM 770 C CA . PRO A 1 95 ? -10.998 -8.171 7.129 1.00 97.94 95 PRO A CA 1
ATOM 771 C C . PRO A 1 95 ? -10.971 -7.323 5.851 1.00 97.94 95 PRO A C 1
ATOM 773 O O . PRO A 1 95 ? -11.429 -7.747 4.790 1.00 97.94 95 PRO A O 1
ATOM 776 N N . THR A 1 96 ? -10.398 -6.125 5.953 1.00 97.62 96 THR A N 1
ATOM 777 C CA . THR A 1 96 ? -10.432 -5.111 4.894 1.00 97.62 96 THR A CA 1
ATOM 778 C C . THR A 1 96 ? -9.034 -4.662 4.528 1.00 97.62 96 THR A C 1
ATOM 780 O O . THR A 1 96 ? -8.313 -4.110 5.355 1.00 97.62 96 THR A O 1
ATOM 783 N N . VAL A 1 97 ? -8.663 -4.854 3.262 1.00 97.44 97 VAL A N 1
ATOM 784 C CA . VAL A 1 97 ? -7.377 -4.402 2.719 1.00 97.44 97 VAL A CA 1
ATOM 785 C C . VAL A 1 97 ? -7.466 -2.931 2.313 1.00 97.44 97 VAL A C 1
ATOM 787 O O . VAL A 1 97 ? -8.350 -2.530 1.546 1.00 97.44 97 VAL A O 1
ATOM 790 N N . ILE A 1 98 ? -6.538 -2.122 2.814 1.00 96.94 98 ILE A N 1
ATOM 791 C CA . ILE A 1 98 ? -6.491 -0.669 2.658 1.00 96.94 98 ILE A CA 1
ATOM 792 C C . ILE A 1 98 ? -5.098 -0.283 2.166 1.00 96.94 98 ILE A C 1
ATOM 794 O O . ILE A 1 98 ? -4.108 -0.527 2.851 1.00 96.94 98 ILE A O 1
ATOM 798 N N . SER A 1 99 ? -5.022 0.344 0.990 1.00 93.88 99 SER A N 1
ATOM 799 C 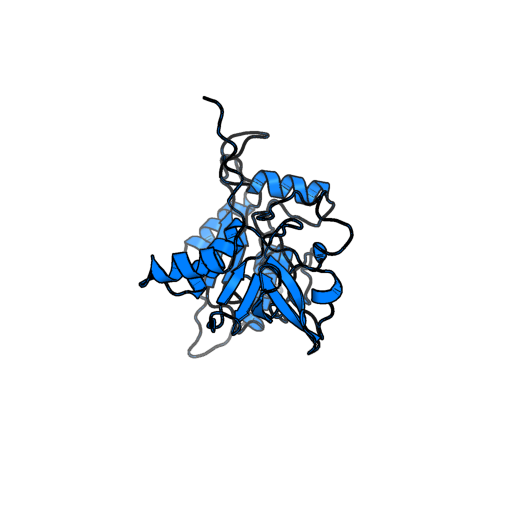CA . SER A 1 99 ? -3.770 0.922 0.489 1.00 93.88 99 SER A CA 1
ATOM 800 C C . SER A 1 99 ? -3.314 2.047 1.415 1.00 93.88 99 SER A C 1
ATOM 802 O O . SER A 1 99 ? -4.115 2.891 1.827 1.00 93.88 99 SER A O 1
ATOM 804 N N . THR A 1 100 ? -2.032 2.051 1.765 1.00 92.31 100 THR A N 1
ATOM 805 C CA . THR A 1 100 ? -1.488 3.049 2.682 1.00 92.31 100 THR A CA 1
ATOM 806 C C . THR A 1 100 ? -1.156 4.332 1.927 1.00 92.31 100 THR A C 1
ATOM 808 O O . THR A 1 100 ? -0.612 4.316 0.823 1.00 92.31 100 THR A O 1
ATOM 811 N N . ARG A 1 101 ? -1.438 5.478 2.543 1.00 91.19 101 ARG A N 1
ATOM 812 C CA . ARG A 1 101 ? -0.964 6.789 2.087 1.00 91.19 101 ARG A CA 1
ATOM 813 C C . ARG A 1 101 ? -0.306 7.450 3.277 1.00 91.19 101 ARG A C 1
ATOM 815 O O . ARG A 1 101 ? -0.996 7.762 4.245 1.00 91.19 101 ARG A O 1
ATOM 822 N N . ASN A 1 102 ? 1.011 7.581 3.265 1.00 89.00 102 ASN A N 1
ATOM 823 C CA . ASN A 1 102 ? 1.725 8.007 4.459 1.00 89.00 102 ASN A CA 1
ATOM 824 C C . ASN A 1 102 ? 1.418 9.484 4.725 1.00 89.00 102 ASN A C 1
ATOM 826 O O . ASN A 1 102 ? 1.480 10.323 3.823 1.00 89.00 102 ASN A O 1
ATOM 830 N N . ASN A 1 103 ? 1.023 9.778 5.962 1.00 90.12 103 ASN A N 1
ATOM 831 C CA . ASN A 1 103 ? 0.743 11.127 6.429 1.00 90.12 103 ASN A CA 1
ATOM 832 C C . ASN A 1 103 ? 1.034 11.227 7.939 1.00 90.12 103 ASN A C 1
ATOM 834 O O . ASN A 1 103 ? 0.197 10.802 8.739 1.00 90.12 103 ASN A O 1
ATOM 838 N N . PRO A 1 104 ? 2.164 11.832 8.351 1.00 88.38 104 PRO A N 1
ATOM 839 C CA . PRO A 1 104 ? 2.501 12.046 9.763 1.00 88.38 104 PRO A CA 1
ATOM 840 C C . PRO A 1 104 ? 1.479 12.895 10.537 1.00 88.38 104 PRO A C 1
ATOM 842 O O . PRO A 1 104 ? 1.393 12.812 11.761 1.00 88.38 104 PRO A O 1
ATOM 845 N N . ASN A 1 105 ? 0.670 13.691 9.836 1.00 89.25 105 ASN A N 1
ATOM 846 C CA . ASN A 1 105 ? -0.370 14.527 10.437 1.00 89.25 105 ASN A CA 1
ATOM 847 C C . ASN A 1 105 ? -1.748 13.848 10.455 1.00 89.25 105 ASN A C 1
ATOM 849 O O . ASN A 1 105 ? -2.732 14.478 10.841 1.00 89.25 105 ASN A O 1
ATOM 853 N N . SER A 1 106 ? -1.848 12.585 10.024 1.00 92.75 106 SER A N 1
ATOM 854 C CA . SER A 1 106 ? -3.127 11.877 10.007 1.00 92.75 106 SER A CA 1
ATOM 855 C C . SER A 1 106 ? -3.670 11.655 11.425 1.00 92.75 106 SER A C 1
ATOM 857 O O . SER A 1 106 ? -2.907 11.299 12.332 1.00 92.75 106 SER A O 1
ATOM 859 N N . PRO A 1 107 ? -4.995 11.790 11.634 1.00 95.38 107 PRO A N 1
ATOM 860 C CA . PRO A 1 107 ? -5.635 11.356 12.873 1.00 95.38 107 PRO A CA 1
ATOM 861 C C . PRO A 1 107 ? -5.645 9.823 13.024 1.00 95.38 107 PRO A C 1
ATOM 863 O O . PRO A 1 107 ? -5.839 9.327 14.137 1.00 95.38 107 PRO A O 1
ATOM 866 N N . TYR A 1 108 ? -5.415 9.082 11.931 1.00 97.38 108 TYR A N 1
ATOM 867 C CA . TYR A 1 108 ? -5.242 7.634 11.939 1.00 97.38 108 TYR A CA 1
ATOM 868 C C . TYR A 1 108 ? -3.799 7.267 12.256 1.00 97.38 108 TYR A C 1
ATOM 870 O O . TYR A 1 108 ? -2.884 7.590 11.494 1.00 97.38 108 TYR A O 1
ATOM 878 N N . LYS A 1 109 ? -3.603 6.550 13.360 1.00 96.56 109 LYS A N 1
ATOM 879 C CA . LYS A 1 109 ? -2.287 6.114 13.824 1.00 96.56 109 LYS A CA 1
ATOM 880 C C . LYS A 1 109 ? -2.214 4.600 13.861 1.00 96.56 109 LYS A C 1
ATOM 882 O O . LYS A 1 109 ? -3.079 3.961 14.454 1.00 96.56 109 LYS A O 1
ATOM 887 N N . VAL A 1 110 ? -1.160 4.035 13.285 1.00 96.94 110 VAL A N 1
ATOM 888 C CA . VAL A 1 110 ? -0.794 2.640 13.535 1.00 96.94 110 VAL A CA 1
ATOM 889 C C . VAL A 1 110 ? 0.298 2.632 14.591 1.00 96.94 110 VAL A C 1
ATOM 891 O O . VAL A 1 110 ? 1.349 3.247 14.408 1.00 96.94 110 VAL A O 1
ATOM 894 N N . LYS A 1 111 ? 0.029 1.948 15.701 1.00 94.88 111 LYS A N 1
ATOM 895 C CA . LYS A 1 111 ? 0.952 1.782 16.830 1.00 94.88 111 LYS A CA 1
ATOM 896 C C . LYS A 1 111 ? 0.928 0.339 17.320 1.00 94.88 111 LYS A C 1
ATOM 898 O O . LYS A 1 111 ? 0.050 -0.433 16.936 1.00 94.88 111 LYS A O 1
ATOM 903 N N . LYS A 1 112 ? 1.898 -0.030 18.152 1.00 93.94 112 LYS A N 1
ATOM 904 C CA . LYS A 1 112 ? 1.959 -1.358 18.769 1.00 93.94 112 LYS A CA 1
ATOM 905 C C . LYS A 1 112 ? 0.909 -1.465 19.883 1.00 93.94 112 LYS A C 1
ATOM 907 O O . LYS A 1 112 ? 0.846 -0.587 20.744 1.00 93.94 112 LYS A O 1
ATOM 912 N N . SER A 1 113 ? 0.075 -2.502 19.850 1.00 91.44 113 SER A N 1
ATOM 913 C CA . SER A 1 113 ? -0.878 -2.825 20.915 1.00 91.44 113 SER A CA 1
ATOM 914 C C . SER A 1 113 ? -0.147 -3.369 22.153 1.00 91.44 113 SER A C 1
ATOM 916 O O . SER A 1 113 ? 1.015 -3.781 22.048 1.00 91.44 113 SER A O 1
ATOM 918 N N . PRO A 1 114 ? -0.806 -3.416 23.327 1.00 86.31 114 PRO A N 1
ATOM 919 C CA . PRO A 1 114 ? -0.268 -4.087 24.516 1.00 86.31 114 PRO A CA 1
ATOM 920 C C . PRO A 1 114 ? 0.129 -5.552 24.274 1.00 86.31 114 PRO A C 1
ATOM 922 O O . PRO A 1 114 ? 1.061 -6.053 24.898 1.00 86.31 114 PRO A O 1
ATOM 925 N N . ASP A 1 115 ? -0.534 -6.212 23.327 1.00 85.31 115 ASP A N 1
ATOM 926 C CA . ASP A 1 115 ? -0.323 -7.615 22.945 1.00 85.31 115 ASP A CA 1
ATOM 927 C C . ASP A 1 115 ? 0.858 -7.776 21.971 1.00 85.31 115 ASP A C 1
ATOM 929 O O . ASP A 1 115 ? 1.223 -8.885 21.584 1.00 85.31 115 ASP A O 1
ATOM 933 N N . GLY A 1 116 ? 1.477 -6.660 21.574 1.00 87.31 116 GLY A N 1
ATOM 934 C CA . GLY A 1 116 ? 2.663 -6.615 20.731 1.00 87.31 116 GLY A CA 1
ATOM 935 C C . GLY A 1 116 ? 2.387 -6.604 19.227 1.00 87.31 116 GLY A C 1
ATOM 936 O O . GLY A 1 116 ? 3.346 -6.582 18.454 1.00 87.31 116 GLY A O 1
ATOM 937 N N . ASN A 1 117 ? 1.124 -6.573 18.802 1.00 91.62 117 ASN A N 1
ATOM 938 C CA . ASN A 1 117 ? 0.742 -6.550 17.389 1.00 91.62 117 ASN A CA 1
ATOM 939 C C . ASN A 1 117 ? 0.471 -5.117 16.907 1.00 91.62 117 ASN A C 1
ATOM 941 O O . ASN A 1 117 ? 0.094 -4.261 17.708 1.00 91.62 117 ASN A O 1
ATOM 945 N N . PRO A 1 118 ? 0.657 -4.800 15.614 1.00 96.19 118 PRO A N 1
ATOM 946 C CA . PRO A 1 118 ? 0.273 -3.495 15.101 1.00 96.19 118 PRO A CA 1
ATOM 947 C C . PRO A 1 118 ? -1.253 -3.342 15.136 1.00 96.19 118 PRO A C 1
ATOM 949 O O . PRO A 1 118 ? -2.013 -4.286 14.931 1.00 96.19 118 PRO A O 1
ATOM 952 N N . SER A 1 119 ? -1.713 -2.132 15.428 1.00 97.81 119 SER A N 1
ATOM 953 C CA . SER A 1 119 ? -3.128 -1.823 15.622 1.00 97.81 119 SER A CA 1
ATOM 954 C C . SER A 1 119 ? -3.439 -0.411 15.156 1.00 97.81 119 SER A C 1
ATOM 956 O O . SER A 1 119 ? -2.627 0.503 15.331 1.00 97.81 119 SER A O 1
ATOM 958 N N . LEU A 1 120 ? -4.614 -0.236 14.556 1.00 98.38 120 LEU A N 1
ATOM 959 C CA . LEU A 1 120 ? -5.082 1.033 14.019 1.00 98.38 120 LEU A CA 1
ATOM 960 C C . LEU A 1 120 ? -5.911 1.780 15.064 1.00 98.38 120 LEU A C 1
ATOM 962 O O . LEU A 1 120 ? -6.817 1.217 15.677 1.00 98.38 120 LEU A O 1
ATOM 966 N N . TYR A 1 121 ? -5.639 3.072 15.209 1.00 98.25 121 TYR A N 1
ATOM 967 C CA . TYR A 1 121 ? -6.360 3.974 16.096 1.00 98.25 121 TYR A CA 1
ATOM 968 C C . TYR A 1 121 ? -6.825 5.218 15.350 1.00 98.25 121 TYR A C 1
ATOM 970 O O . TYR A 1 121 ? -6.115 5.721 14.479 1.00 98.25 121 TYR A O 1
ATOM 978 N N . LEU A 1 122 ? -7.983 5.747 15.744 1.00 98.00 122 LEU A N 1
ATOM 979 C CA . LEU A 1 122 ? -8.434 7.091 15.394 1.00 98.00 122 LEU A CA 1
ATOM 980 C C . LEU A 1 122 ? -8.480 7.935 16.669 1.00 98.00 122 LEU A C 1
ATOM 982 O O . LEU A 1 122 ? -9.322 7.717 17.545 1.00 98.00 122 LEU A O 1
ATOM 986 N N . GLY A 1 123 ? -7.532 8.865 16.802 1.00 93.19 123 GLY A N 1
ATOM 987 C CA . GLY A 1 123 ? -7.241 9.478 18.099 1.00 93.19 123 GLY A CA 1
ATOM 988 C C . GLY A 1 123 ? -6.823 8.407 19.114 1.00 93.19 123 GLY A C 1
ATOM 989 O O . GLY A 1 123 ? -5.872 7.666 18.871 1.00 93.19 123 GLY A O 1
ATOM 990 N N . GLU A 1 124 ? -7.561 8.295 20.219 1.00 94.19 124 GLU A N 1
ATOM 991 C CA . GLU A 1 124 ? -7.333 7.265 21.246 1.00 94.19 124 GLU A CA 1
ATOM 992 C C . GLU A 1 124 ? -8.213 6.016 21.076 1.00 94.19 124 GLU A C 1
ATOM 994 O O . GLU A 1 124 ? -8.054 5.043 21.810 1.00 94.19 124 GLU A O 1
ATOM 999 N N . THR A 1 125 ? -9.133 6.005 20.105 1.00 97.62 125 THR A N 1
ATOM 1000 C CA . THR A 1 125 ? -10.058 4.876 19.914 1.00 97.62 125 THR A CA 1
ATOM 1001 C C . THR A 1 125 ? -9.419 3.792 19.059 1.00 97.62 125 THR A C 1
ATOM 1003 O O . THR A 1 125 ? -8.967 4.068 17.948 1.00 97.62 125 THR A O 1
ATOM 1006 N N . PHE A 1 126 ? -9.406 2.560 19.565 1.00 97.88 126 PHE A N 1
ATOM 1007 C CA . PHE A 1 126 ? -8.970 1.381 18.820 1.00 97.88 126 PHE A CA 1
ATOM 1008 C C . PHE A 1 126 ? -9.972 1.046 17.709 1.00 97.88 126 PHE A C 1
ATOM 1010 O O . PHE A 1 126 ? -11.135 0.742 17.976 1.00 97.88 126 PHE A O 1
ATOM 1017 N N . LEU A 1 127 ? -9.518 1.098 16.458 1.00 98.00 127 LEU A N 1
ATOM 1018 C CA . LEU A 1 127 ? -10.345 0.814 15.287 1.00 98.00 127 LEU A CA 1
ATOM 1019 C C . LEU A 1 127 ? -10.208 -0.607 14.761 1.00 98.00 127 LEU A C 1
ATOM 1021 O O . LEU A 1 127 ? -11.138 -1.074 14.113 1.00 98.00 127 LEU A O 1
ATOM 1025 N N . GLY A 1 128 ? -9.095 -1.285 15.027 1.00 98.00 128 GLY A N 1
ATOM 1026 C CA . GLY A 1 128 ? -8.930 -2.671 14.612 1.00 98.00 128 GLY A CA 1
ATOM 1027 C C . GLY A 1 128 ? -7.490 -3.157 14.625 1.00 98.00 128 GLY A C 1
ATOM 1028 O O . GLY A 1 128 ? -6.536 -2.370 14.620 1.00 98.00 128 GLY A O 1
ATOM 1029 N N . ASP A 1 129 ? -7.360 -4.477 14.614 1.00 98.00 129 ASP A N 1
ATOM 1030 C CA . ASP A 1 129 ? -6.091 -5.179 14.471 1.00 98.00 129 ASP A CA 1
ATOM 1031 C C . ASP A 1 129 ? -5.533 -4.941 13.071 1.00 98.00 129 ASP A C 1
ATOM 1033 O O . ASP A 1 129 ? -6.292 -4.893 12.099 1.00 98.00 129 ASP A O 1
ATOM 1037 N N . VAL A 1 130 ? -4.213 -4.799 12.961 1.00 98.00 130 VAL A N 1
ATOM 1038 C CA . VAL A 1 130 ? -3.531 -4.579 11.685 1.00 98.00 130 VAL A CA 1
ATOM 1039 C C . VAL A 1 130 ? -2.671 -5.787 11.342 1.00 98.00 130 VAL A C 1
ATOM 1041 O O . VAL A 1 130 ? -1.860 -6.242 12.141 1.00 98.00 130 VAL A O 1
ATOM 1044 N N . GLU A 1 131 ? -2.787 -6.260 10.107 1.00 97.06 131 GLU A N 1
ATOM 1045 C CA . GLU A 1 131 ? -1.827 -7.179 9.502 1.00 97.06 131 GLU A CA 1
ATOM 1046 C C . GLU A 1 131 ? -1.010 -6.458 8.428 1.00 97.06 131 GLU A C 1
ATOM 1048 O O . GLU A 1 131 ? -1.519 -5.598 7.695 1.00 97.06 131 GLU A O 1
ATOM 1053 N N . PHE A 1 132 ? 0.250 -6.871 8.281 1.00 95.94 132 PHE A N 1
ATOM 1054 C CA . PHE A 1 132 ? 1.098 -6.481 7.157 1.00 95.94 132 PHE A CA 1
ATOM 1055 C C . PHE A 1 132 ? 1.125 -7.577 6.084 1.00 95.94 132 PHE A C 1
ATOM 1057 O O . PHE A 1 132 ? 1.055 -8.764 6.412 1.00 95.94 132 PHE A O 1
ATOM 1064 N N . PRO A 1 133 ? 1.228 -7.201 4.798 1.00 94.94 133 PRO A N 1
ATOM 1065 C CA . PRO A 1 133 ? 1.129 -8.138 3.692 1.00 94.94 133 PRO A CA 1
ATOM 1066 C C . PRO A 1 133 ? 2.318 -9.105 3.686 1.00 94.94 133 PRO A C 1
ATOM 1068 O O . PRO A 1 133 ? 3.464 -8.684 3.904 1.00 94.94 133 PRO A O 1
ATOM 1071 N N . PRO A 1 134 ? 2.086 -10.395 3.390 1.00 93.25 134 PRO A N 1
ATOM 1072 C CA . PRO A 1 134 ? 3.167 -11.362 3.291 1.00 93.25 134 PRO A CA 1
ATOM 1073 C C . PRO A 1 134 ? 4.122 -10.982 2.155 1.00 93.25 134 PRO A C 1
ATOM 1075 O O . PRO A 1 134 ? 3.708 -10.484 1.108 1.00 93.25 134 PRO A O 1
ATOM 1078 N N . LEU A 1 135 ? 5.415 -11.240 2.350 1.00 93.50 135 LEU A N 1
ATOM 1079 C CA . LEU A 1 135 ? 6.406 -11.101 1.287 1.00 93.50 135 LEU A CA 1
ATOM 1080 C C . LEU A 1 135 ? 6.353 -12.348 0.385 1.00 93.50 135 LEU A C 1
ATOM 1082 O O . LEU A 1 135 ? 6.638 -13.440 0.888 1.00 93.50 135 LEU A O 1
ATOM 1086 N N . PRO A 1 136 ? 6.026 -12.234 -0.919 1.00 93.56 136 PRO A N 1
ATOM 1087 C CA . PRO A 1 136 ? 5.965 -13.404 -1.791 1.00 93.56 136 PRO A CA 1
ATOM 1088 C C . PRO A 1 136 ? 7.324 -14.096 -1.873 1.00 93.56 136 PRO A C 1
ATOM 1090 O O . PRO A 1 136 ? 8.361 -13.437 -1.951 1.00 93.56 136 PRO A O 1
ATOM 1093 N N . ALA A 1 137 ? 7.343 -15.430 -1.879 1.00 93.69 137 ALA A N 1
ATOM 1094 C CA . ALA A 1 137 ? 8.594 -16.181 -1.794 1.00 93.69 137 ALA A CA 1
ATOM 1095 C C . ALA A 1 137 ? 9.566 -15.809 -2.927 1.00 93.69 137 ALA A C 1
ATOM 1097 O O . ALA A 1 137 ? 10.767 -15.637 -2.686 1.00 93.69 137 ALA A O 1
ATOM 1098 N N . TRP A 1 138 ? 9.058 -15.646 -4.149 1.00 94.44 138 TRP A N 1
ATOM 1099 C CA . TRP A 1 138 ? 9.837 -15.318 -5.345 1.00 94.44 138 TRP A CA 1
ATOM 1100 C C . TRP A 1 138 ? 10.455 -13.906 -5.317 1.00 94.44 138 TRP A C 1
ATOM 1102 O O . TRP A 1 138 ? 11.350 -13.621 -6.110 1.00 94.44 138 TRP A O 1
ATOM 1112 N N . TYR A 1 139 ? 10.097 -13.037 -4.358 1.00 94.75 139 TYR A N 1
ATOM 1113 C CA . TYR A 1 139 ? 10.792 -11.755 -4.150 1.00 94.75 139 TYR A CA 1
ATOM 1114 C C . TYR A 1 139 ? 12.264 -11.925 -3.736 1.00 94.75 139 TYR A C 1
ATOM 1116 O O . TYR A 1 139 ? 13.031 -10.964 -3.791 1.00 94.75 139 TYR A O 1
ATOM 1124 N N . ARG A 1 140 ? 12.680 -13.133 -3.327 1.00 94.75 140 ARG A N 1
ATOM 1125 C CA . ARG A 1 140 ? 14.081 -13.450 -3.000 1.00 94.75 140 ARG A CA 1
ATOM 1126 C C . ARG A 1 140 ? 15.021 -13.435 -4.211 1.00 94.75 140 ARG A C 1
ATOM 1128 O O . ARG A 1 140 ? 16.235 -13.362 -4.024 1.00 94.75 140 ARG A O 1
ATOM 1135 N N . HIS A 1 141 ? 14.476 -13.551 -5.421 1.00 96.31 141 HIS A N 1
ATOM 1136 C CA . HIS A 1 141 ? 15.254 -13.636 -6.653 1.00 96.31 141 HIS A CA 1
ATOM 1137 C C . HIS A 1 141 ? 15.847 -12.286 -7.064 1.00 96.31 141 HIS A C 1
ATOM 1139 O O . HIS A 1 141 ? 15.487 -11.227 -6.549 1.00 96.31 141 HIS A O 1
ATOM 1145 N N . ARG A 1 142 ? 16.771 -12.328 -8.024 1.00 96.50 142 ARG A N 1
ATOM 1146 C CA . ARG A 1 142 ? 17.300 -11.161 -8.736 1.00 96.50 142 ARG A CA 1
ATOM 1147 C C . ARG A 1 142 ? 17.394 -11.507 -10.206 1.00 96.50 142 ARG A C 1
ATOM 1149 O O . ARG A 1 142 ? 17.817 -12.614 -10.530 1.00 96.50 142 ARG A O 1
ATOM 1156 N N . THR A 1 143 ? 17.005 -10.577 -11.074 1.00 95.25 143 THR A N 1
ATOM 1157 C CA . THR A 1 143 ? 17.111 -10.818 -12.517 1.00 95.25 143 THR A CA 1
ATOM 1158 C C . THR A 1 143 ? 18.574 -10.874 -12.929 1.00 95.25 143 THR A C 1
ATOM 1160 O O . THR A 1 143 ? 19.459 -10.419 -12.193 1.00 95.25 143 THR A O 1
ATOM 1163 N N . LYS A 1 144 ? 18.851 -11.374 -14.133 1.00 94.62 144 LYS A N 1
ATOM 1164 C CA . LYS A 1 144 ? 20.212 -11.370 -14.699 1.00 94.62 144 LYS A CA 1
ATOM 1165 C C . LYS A 1 144 ? 20.813 -9.966 -14.778 1.00 94.62 144 LYS A C 1
ATOM 1167 O O . LYS A 1 144 ? 22.020 -9.808 -14.617 1.00 94.62 144 LYS A O 1
ATOM 1172 N N . ASN A 1 145 ? 19.970 -8.947 -14.952 1.00 90.06 145 ASN A N 1
ATOM 1173 C CA . ASN A 1 145 ? 20.371 -7.538 -14.946 1.00 90.06 145 ASN A CA 1
ATOM 1174 C C . ASN A 1 145 ? 20.443 -6.936 -13.528 1.00 90.06 145 ASN A C 1
ATOM 1176 O O . ASN A 1 145 ? 20.557 -5.719 -13.367 1.00 90.06 145 ASN A O 1
ATOM 1180 N N . GLY A 1 146 ? 20.348 -7.768 -12.488 1.00 92.06 146 GLY A N 1
ATOM 1181 C CA . GLY A 1 146 ? 20.433 -7.378 -11.083 1.00 92.06 146 GLY A CA 1
ATOM 1182 C C . GLY A 1 146 ? 19.178 -6.703 -10.526 1.00 92.06 146 GLY A C 1
ATOM 1183 O O . GLY A 1 146 ? 19.236 -6.145 -9.426 1.00 92.06 146 GLY A O 1
ATOM 1184 N N . LYS A 1 147 ? 18.050 -6.731 -11.251 1.00 91.75 147 LYS A N 1
ATOM 1185 C CA . LYS A 1 147 ? 16.811 -6.055 -10.847 1.00 91.75 147 LYS A CA 1
ATOM 1186 C C . LYS A 1 147 ? 16.072 -6.842 -9.779 1.00 91.75 147 LYS A C 1
ATOM 1188 O O . LYS A 1 147 ? 16.125 -8.072 -9.733 1.00 91.75 147 LYS A O 1
ATOM 1193 N N . LEU A 1 148 ? 15.388 -6.109 -8.905 1.00 92.00 148 LEU A N 1
ATOM 1194 C CA . LEU A 1 148 ? 14.531 -6.699 -7.886 1.00 92.00 148 LEU A CA 1
ATOM 1195 C C . LEU A 1 148 ? 13.164 -7.050 -8.489 1.00 92.00 148 LEU A C 1
ATOM 1197 O O . LEU A 1 148 ? 12.636 -6.250 -9.265 1.00 92.00 148 LEU A O 1
ATOM 1201 N N . PRO A 1 149 ? 12.539 -8.173 -8.097 1.00 92.62 149 PRO A N 1
ATOM 1202 C CA . PRO A 1 149 ? 11.236 -8.566 -8.628 1.00 92.62 149 PRO A CA 1
ATOM 1203 C C . PRO A 1 149 ? 10.152 -7.500 -8.397 1.00 92.62 149 PRO A C 1
ATOM 1205 O O . PRO A 1 149 ? 9.423 -7.173 -9.329 1.00 92.62 149 PRO A O 1
ATOM 1208 N N . GLY A 1 150 ? 10.122 -6.858 -7.220 1.00 90.50 150 GLY A N 1
ATOM 1209 C CA . GLY A 1 150 ? 9.205 -5.744 -6.922 1.00 90.50 150 GLY A CA 1
ATOM 1210 C C . GLY A 1 150 ? 9.414 -4.495 -7.795 1.00 90.50 150 GLY A C 1
ATOM 1211 O O . GLY A 1 150 ? 8.477 -3.740 -8.053 1.00 90.50 150 GLY A O 1
ATOM 1212 N N . GLU A 1 151 ? 10.613 -4.300 -8.363 1.00 89.06 151 GLU A N 1
ATOM 1213 C CA . GLU A 1 151 ? 10.840 -3.240 -9.352 1.00 89.06 151 GLU A CA 1
ATOM 1214 C C . GLU A 1 151 ? 10.126 -3.562 -10.676 1.00 89.06 151 GLU A C 1
ATOM 1216 O O . GLU A 1 151 ? 9.678 -2.644 -11.364 1.00 89.06 151 GLU A O 1
ATOM 1221 N N . ILE A 1 152 ? 9.983 -4.843 -11.025 1.00 91.44 152 ILE A N 1
ATOM 1222 C CA . ILE A 1 152 ? 9.512 -5.319 -12.332 1.00 91.44 152 ILE A CA 1
ATOM 1223 C C . ILE A 1 152 ? 8.030 -5.708 -12.320 1.00 91.44 152 ILE A C 1
ATOM 1225 O O . ILE A 1 152 ? 7.282 -5.235 -13.176 1.00 91.44 152 ILE A O 1
ATOM 1229 N N . ALA A 1 153 ? 7.592 -6.513 -11.358 1.00 91.88 153 ALA A N 1
ATOM 1230 C CA . ALA A 1 153 ? 6.225 -7.019 -11.249 1.00 91.88 153 ALA A CA 1
ATOM 1231 C C . ALA A 1 153 ? 5.727 -6.940 -9.796 1.00 91.88 153 ALA A C 1
ATOM 1233 O O . ALA A 1 153 ? 5.549 -7.961 -9.147 1.00 91.88 153 ALA A O 1
ATOM 1234 N N . PRO A 1 154 ? 5.546 -5.735 -9.246 1.00 92.31 154 PRO A N 1
ATOM 1235 C CA . PRO A 1 154 ? 5.060 -5.560 -7.885 1.00 92.31 154 PRO A CA 1
ATOM 1236 C C . PRO A 1 154 ? 3.688 -6.205 -7.682 1.00 92.31 154 PRO A C 1
ATOM 1238 O O . PRO A 1 154 ? 2.838 -6.150 -8.572 1.00 92.31 154 PRO A O 1
ATOM 1241 N N . VAL A 1 155 ? 3.470 -6.775 -6.497 1.00 92.31 155 VAL A N 1
ATOM 1242 C CA . VAL A 1 155 ? 2.168 -7.316 -6.089 1.00 92.31 155 VAL A CA 1
ATOM 1243 C C . VAL A 1 155 ? 1.410 -6.349 -5.194 1.00 92.31 155 VAL A C 1
ATOM 1245 O O . VAL A 1 155 ? 1.999 -5.704 -4.320 1.00 92.31 155 VAL A O 1
ATOM 1248 N N . ILE A 1 156 ? 0.104 -6.267 -5.417 1.00 91.75 156 ILE A N 1
ATOM 1249 C CA . ILE A 1 156 ? -0.841 -5.469 -4.634 1.00 91.75 156 ILE A CA 1
ATOM 1250 C C . ILE A 1 156 ? -2.119 -6.280 -4.385 1.00 91.75 156 ILE A C 1
ATOM 1252 O O . ILE A 1 156 ? -2.245 -7.406 -4.876 1.00 91.75 156 ILE A O 1
ATOM 1256 N N . GLU A 1 157 ? -3.060 -5.725 -3.621 1.00 93.00 157 GLU A N 1
ATOM 1257 C CA . GLU A 1 157 ? -4.333 -6.372 -3.273 1.00 93.00 157 GLU A CA 1
ATOM 1258 C C . GLU A 1 157 ? -4.123 -7.691 -2.518 1.00 93.00 157 GLU A C 1
ATOM 1260 O O . GLU A 1 157 ? -4.708 -8.728 -2.815 1.00 93.00 157 GLU A O 1
ATOM 1265 N N . TRP A 1 158 ? -3.239 -7.659 -1.528 1.00 95.00 158 TRP A N 1
ATOM 1266 C CA . TRP A 1 158 ? -2.854 -8.794 -0.694 1.00 95.00 158 TRP A CA 1
ATOM 1267 C C . TRP A 1 158 ? -2.227 -9.956 -1.480 1.00 95.00 158 TRP A C 1
ATOM 1269 O O . TRP A 1 158 ? -2.400 -11.129 -1.144 1.00 95.00 158 TRP A O 1
ATOM 1279 N N . GLY A 1 159 ? -1.495 -9.626 -2.548 1.00 93.25 159 GLY A N 1
ATOM 1280 C CA . GLY A 1 159 ? -0.863 -10.595 -3.447 1.00 93.25 159 GLY A CA 1
ATOM 1281 C C . GLY A 1 159 ? -1.777 -11.114 -4.559 1.00 93.25 159 GLY A C 1
ATOM 1282 O O . GLY A 1 159 ? -1.330 -11.910 -5.378 1.00 93.25 159 GLY A O 1
ATOM 1283 N N . TYR A 1 160 ? -3.036 -10.673 -4.616 1.00 94.12 160 TYR A N 1
ATOM 1284 C CA . TYR A 1 160 ? -3.995 -11.088 -5.641 1.00 94.12 160 TYR A CA 1
ATOM 1285 C C . TYR A 1 160 ? -3.632 -10.576 -7.043 1.00 94.12 160 TYR A C 1
ATOM 1287 O O . TYR A 1 160 ? -3.838 -11.282 -8.039 1.00 94.12 160 TYR A O 1
ATOM 1295 N N . LEU A 1 161 ? -3.089 -9.357 -7.119 1.00 93.00 161 LEU A N 1
ATOM 1296 C CA . LEU A 1 161 ? -2.851 -8.650 -8.368 1.00 93.00 161 LEU A CA 1
ATOM 1297 C C . LEU A 1 161 ? -1.357 -8.417 -8.610 1.00 93.00 161 LEU A C 1
ATOM 1299 O O . LEU A 1 161 ? -0.687 -7.715 -7.851 1.00 93.00 161 LEU A O 1
ATOM 1303 N N . ILE A 1 162 ? -0.856 -8.937 -9.732 1.00 93.25 162 ILE A N 1
ATOM 1304 C CA . ILE A 1 162 ? 0.459 -8.582 -10.273 1.00 93.25 162 ILE A CA 1
ATOM 1305 C C . ILE A 1 162 ? 0.328 -7.312 -11.120 1.00 93.25 162 ILE A C 1
ATOM 1307 O O . ILE A 1 162 ? -0.449 -7.267 -12.078 1.00 93.25 162 ILE A O 1
ATOM 1311 N N . TYR A 1 163 ? 1.116 -6.283 -10.811 1.00 91.81 163 TYR A N 1
ATOM 1312 C CA . TYR A 1 163 ? 1.006 -4.969 -11.440 1.00 91.81 163 TYR A CA 1
ATOM 1313 C C . TYR A 1 163 ? 2.196 -4.646 -12.356 1.00 91.81 163 TYR A C 1
ATOM 1315 O O . TYR A 1 163 ? 3.250 -4.160 -11.936 1.00 91.81 163 TYR A O 1
ATOM 1323 N N . LEU A 1 164 ? 2.027 -4.863 -13.659 1.00 90.19 164 LEU A N 1
ATOM 1324 C CA . LEU A 1 164 ? 3.049 -4.618 -14.675 1.00 90.19 164 LEU A CA 1
ATOM 1325 C C . LEU A 1 164 ? 2.928 -3.211 -15.271 1.00 90.19 164 LEU A C 1
ATOM 1327 O O . LEU A 1 164 ? 2.398 -3.010 -16.365 1.00 90.19 164 LEU A O 1
ATOM 1331 N N . THR A 1 165 ? 3.504 -2.224 -14.583 1.00 89.31 165 THR A N 1
ATOM 1332 C CA . THR A 1 165 ? 3.757 -0.897 -15.172 1.00 89.31 165 THR A CA 1
ATOM 1333 C C . THR A 1 165 ? 4.957 -0.974 -16.114 1.00 89.31 165 THR A C 1
ATOM 1335 O O . THR A 1 165 ? 6.095 -0.850 -15.660 1.00 89.31 165 THR A O 1
ATOM 1338 N N . VAL A 1 166 ? 4.735 -1.225 -17.404 1.00 85.88 166 VAL A N 1
ATOM 1339 C CA . VAL A 1 166 ? 5.811 -1.386 -18.404 1.00 85.88 166 VAL A CA 1
ATOM 1340 C C . VAL A 1 166 ? 6.501 -0.047 -18.681 1.00 85.88 166 VAL A C 1
ATOM 1342 O O . VAL A 1 166 ? 7.730 0.019 -18.783 1.00 85.88 166 VAL A O 1
ATOM 1345 N N . PHE A 1 167 ? 5.707 1.027 -18.733 1.00 86.00 167 PHE A N 1
ATOM 1346 C CA . PHE A 1 167 ? 6.163 2.399 -18.949 1.00 86.00 167 PHE A CA 1
ATOM 1347 C C . PHE A 1 167 ? 5.867 3.248 -17.720 1.00 86.00 167 PHE A C 1
ATOM 1349 O O . PHE A 1 167 ? 4.734 3.669 -17.507 1.00 86.00 167 PHE A O 1
ATOM 1356 N N . ARG A 1 168 ? 6.895 3.531 -16.925 1.00 85.94 168 ARG A N 1
ATOM 1357 C CA . ARG A 1 168 ? 6.823 4.401 -15.742 1.00 85.94 168 ARG A CA 1
ATOM 1358 C C . ARG A 1 168 ? 7.095 5.871 -16.073 1.00 85.94 168 ARG A C 1
ATOM 1360 O O . ARG A 1 168 ? 7.495 6.636 -15.210 1.00 85.94 168 ARG A O 1
ATOM 1367 N N . ASN A 1 169 ? 6.940 6.249 -17.337 1.00 85.06 169 ASN A N 1
ATOM 1368 C CA . ASN A 1 169 ? 7.061 7.620 -17.816 1.00 85.06 169 ASN A CA 1
ATOM 1369 C C . ASN A 1 169 ? 6.075 7.816 -18.977 1.00 85.06 169 ASN A C 1
ATOM 1371 O O . ASN A 1 169 ? 5.929 6.931 -19.822 1.00 85.06 169 ASN A O 1
ATOM 1375 N N . CYS A 1 170 ? 5.399 8.957 -19.004 1.00 86.50 170 CYS A N 1
ATOM 1376 C CA . CYS A 1 170 ? 4.343 9.319 -19.936 1.00 86.50 170 CYS A CA 1
ATOM 1377 C C . CYS A 1 170 ? 4.792 10.487 -20.818 1.00 86.50 170 CYS A C 1
ATOM 1379 O O . CYS A 1 170 ? 5.258 11.509 -20.323 1.00 86.50 170 CYS A O 1
ATOM 1381 N N . GLN A 1 171 ? 4.615 10.344 -22.130 1.00 85.25 171 GLN A N 1
ATOM 1382 C CA . GLN A 1 171 ? 5.038 11.320 -23.137 1.00 85.25 171 GLN A CA 1
ATOM 1383 C C . GLN A 1 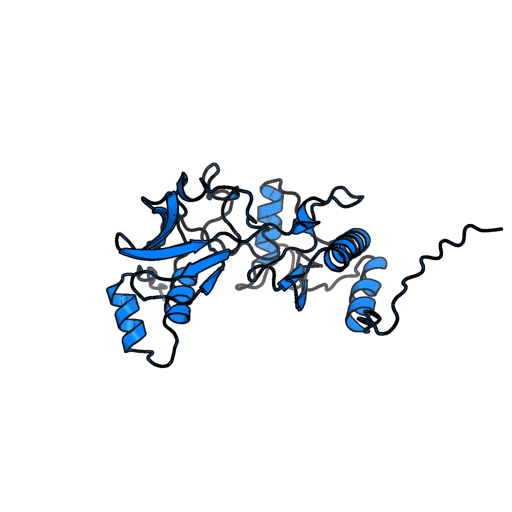171 ? 3.887 12.194 -23.657 1.00 85.25 171 GLN A C 1
ATOM 1385 O O . GLN A 1 171 ? 4.059 12.852 -24.673 1.00 85.25 171 GLN A O 1
ATOM 1390 N N . TYR A 1 172 ? 2.704 12.157 -23.035 1.00 86.31 172 TYR A N 1
ATOM 1391 C CA . TYR A 1 172 ? 1.489 12.706 -23.647 1.00 86.31 172 TYR A CA 1
ATOM 1392 C C . TYR A 1 172 ? 1.498 14.233 -23.831 1.00 86.31 172 TYR A C 1
ATOM 1394 O O . TYR A 1 172 ? 1.191 14.694 -24.924 1.00 86.31 172 TYR A O 1
ATOM 1402 N N . PHE A 1 173 ? 1.824 15.002 -22.785 1.00 83.31 173 PHE A N 1
ATOM 1403 C CA . PHE A 1 173 ? 1.737 16.469 -22.818 1.00 83.31 173 PHE A CA 1
ATOM 1404 C C . PHE A 1 173 ? 3.036 17.123 -23.303 1.00 83.31 173 PHE A C 1
ATOM 1406 O O . PHE A 1 173 ? 3.045 17.793 -24.330 1.00 83.31 173 PHE A O 1
ATOM 1413 N N . GLY A 1 174 ? 4.158 16.860 -22.636 1.00 72.44 174 GLY A N 1
ATOM 1414 C CA . GLY A 1 174 ? 5.421 17.503 -22.976 1.00 72.44 174 GLY A CA 1
ATOM 1415 C C . GLY A 1 174 ? 6.466 17.320 -21.886 1.00 72.44 174 GLY A C 1
ATOM 1416 O O . GLY A 1 174 ? 6.280 16.561 -20.934 1.00 72.44 174 GLY A O 1
ATOM 1417 N N . LYS A 1 175 ? 7.602 18.004 -22.027 1.00 72.38 175 LYS A N 1
ATOM 1418 C CA . LYS A 1 175 ? 8.632 18.024 -20.985 1.00 72.38 175 LYS A CA 1
ATOM 1419 C C . LYS A 1 175 ? 8.100 18.819 -19.788 1.00 72.38 175 LYS A C 1
ATOM 1421 O O . LYS A 1 175 ? 7.636 19.931 -19.976 1.00 72.38 175 LYS A O 1
ATOM 1426 N N . GLU A 1 176 ? 8.205 18.248 -18.587 1.00 76.12 176 GLU A N 1
ATOM 1427 C CA . GLU A 1 176 ? 7.770 18.859 -17.310 1.00 76.12 176 GLU A CA 1
ATOM 1428 C C . GLU A 1 176 ? 6.251 19.061 -17.150 1.00 76.12 176 GLU A C 1
ATOM 1430 O O . GLU A 1 176 ? 5.810 19.519 -16.101 1.00 76.12 176 GLU A O 1
ATOM 1435 N N . GLU A 1 177 ? 5.449 18.608 -18.114 1.00 83.62 177 GLU A N 1
ATOM 1436 C CA . GLU A 1 177 ? 3.987 18.596 -18.035 1.00 83.62 177 GLU A CA 1
ATOM 1437 C C . GLU A 1 177 ? 3.454 17.174 -17.780 1.00 83.62 177 GLU A C 1
ATOM 1439 O O . GLU A 1 177 ? 4.000 16.174 -18.260 1.00 83.62 177 GLU A O 1
ATOM 1444 N N . GLU A 1 178 ? 2.362 17.062 -17.026 1.00 87.88 178 GLU A N 1
ATOM 1445 C CA . GLU A 1 178 ? 1.626 15.814 -16.795 1.00 87.88 178 GLU A CA 1
ATOM 1446 C C . GLU A 1 178 ? 0.141 16.097 -16.522 1.00 87.88 178 GLU A C 1
ATOM 1448 O O . GLU A 1 178 ? -0.248 17.248 -16.315 1.00 87.88 178 GLU A O 1
ATOM 1453 N N . CYS A 1 179 ? -0.718 15.069 -16.564 1.00 89.00 179 CYS A N 1
ATOM 1454 C CA . CYS A 1 179 ? -2.135 15.262 -16.247 1.00 89.00 179 CYS A CA 1
ATOM 1455 C C . CYS A 1 179 ? -2.273 15.758 -14.800 1.00 89.00 179 CYS A C 1
ATOM 1457 O O . CYS A 1 179 ? -1.646 15.199 -13.908 1.00 89.00 179 CYS A O 1
ATOM 1459 N N . ALA A 1 180 ? -3.193 16.688 -14.530 1.00 87.62 180 ALA A N 1
ATOM 1460 C CA . ALA A 1 180 ? -3.416 17.212 -13.174 1.00 87.62 180 ALA A CA 1
ATOM 1461 C C . ALA A 1 180 ? -3.787 16.141 -12.121 1.00 87.62 180 ALA A C 1
ATOM 1463 O O . ALA A 1 180 ? -3.676 16.381 -10.924 1.00 87.62 180 ALA A O 1
ATOM 1464 N N . TYR A 1 181 ? -4.246 14.969 -12.564 1.00 85.69 181 TYR A N 1
ATOM 1465 C CA . TYR A 1 181 ? -4.671 13.846 -11.725 1.00 85.69 181 TYR A CA 1
ATOM 1466 C C . TYR A 1 181 ? -3.751 12.616 -11.825 1.00 85.69 181 TYR A C 1
ATOM 1468 O O . TYR A 1 181 ? -4.081 11.570 -11.275 1.00 85.69 181 TYR A O 1
ATOM 1476 N N . CYS A 1 182 ? -2.644 12.700 -12.567 1.00 87.06 182 CYS A N 1
ATOM 1477 C CA . CYS A 1 182 ? -1.712 11.595 -12.786 1.00 87.06 182 CYS A CA 1
ATOM 1478 C C . CYS A 1 182 ? -0.310 12.044 -12.386 1.00 87.06 182 CYS A C 1
ATOM 1480 O O . CYS A 1 182 ? 0.219 12.976 -12.978 1.00 87.06 182 CYS A O 1
ATOM 1482 N N . ASP A 1 183 ? 0.305 11.359 -11.429 1.00 86.88 183 ASP A N 1
ATOM 1483 C CA . ASP A 1 183 ? 1.629 11.686 -10.895 1.00 86.88 183 ASP A CA 1
ATOM 1484 C C . ASP A 1 183 ? 2.720 10.731 -11.398 1.00 86.88 183 ASP A C 1
ATOM 1486 O O . ASP A 1 183 ? 3.784 10.634 -10.797 1.00 86.88 183 ASP A O 1
ATOM 1490 N N . ILE A 1 184 ? 2.498 9.998 -12.496 1.00 88.81 184 ILE A N 1
ATOM 1491 C CA . ILE A 1 184 ? 3.474 9.012 -12.995 1.00 88.81 184 ILE A CA 1
ATOM 1492 C C . ILE A 1 184 ? 4.835 9.649 -13.318 1.00 88.81 184 ILE A C 1
ATOM 1494 O O . ILE A 1 184 ? 5.881 9.071 -13.011 1.00 88.81 184 ILE A O 1
ATOM 1498 N N . ASN A 1 185 ? 4.843 10.854 -13.902 1.00 88.50 185 ASN A N 1
ATOM 1499 C CA . ASN A 1 185 ? 6.080 11.543 -14.261 1.00 88.50 185 ASN A CA 1
ATOM 1500 C C . ASN A 1 185 ? 6.695 12.209 -13.026 1.00 88.50 185 ASN A C 1
ATOM 1502 O O . ASN A 1 185 ? 7.917 12.156 -12.850 1.00 88.50 185 ASN A O 1
ATOM 1506 N N . HIS A 1 186 ? 5.867 12.799 -12.159 1.00 87.56 186 HIS A N 1
ATOM 1507 C CA . HIS A 1 186 ? 6.290 13.329 -10.865 1.00 87.56 186 HIS A CA 1
ATOM 1508 C C . HIS A 1 186 ? 6.963 12.257 -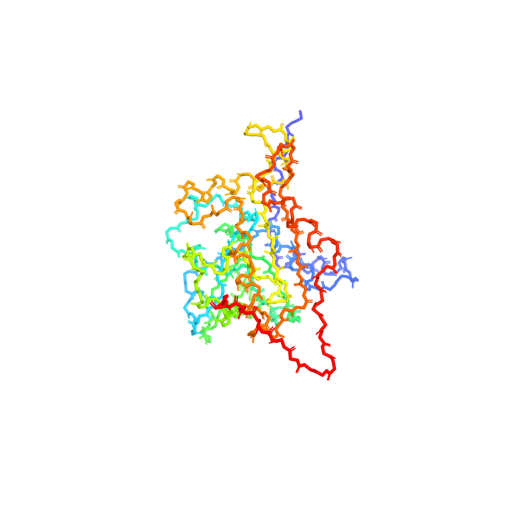10.002 1.00 87.56 186 HIS A C 1
ATOM 1510 O O . HIS A 1 186 ? 8.108 12.439 -9.583 1.00 87.56 186 HIS A O 1
ATOM 1516 N N . ASN A 1 187 ? 6.301 11.118 -9.800 1.00 86.69 187 ASN A N 1
ATOM 1517 C CA . ASN A 1 187 ? 6.812 9.978 -9.050 1.00 86.69 187 ASN A CA 1
ATOM 1518 C C . ASN A 1 187 ? 8.117 9.466 -9.670 1.00 86.69 187 ASN A C 1
ATOM 1520 O O . ASN A 1 187 ? 9.106 9.314 -8.958 1.00 86.69 187 ASN A O 1
ATOM 1524 N N . TYR A 1 188 ? 8.190 9.302 -10.999 1.00 87.75 188 TYR A N 1
ATOM 1525 C CA . TYR A 1 188 ? 9.440 8.914 -11.664 1.00 87.75 188 TYR A CA 1
ATOM 1526 C C . TYR A 1 188 ? 10.610 9.841 -11.303 1.00 87.75 188 TYR A C 1
ATOM 1528 O O . TYR A 1 188 ? 11.686 9.362 -10.933 1.00 87.75 188 TYR A O 1
ATOM 1536 N N . ARG A 1 189 ? 10.409 11.165 -11.375 1.00 86.88 189 ARG A N 1
ATOM 1537 C CA . ARG A 1 189 ? 11.437 12.150 -11.002 1.00 86.88 189 ARG A CA 1
ATOM 1538 C C . ARG A 1 189 ? 11.791 12.054 -9.519 1.00 86.88 189 ARG A C 1
ATOM 1540 O O . ARG A 1 189 ? 12.972 12.030 -9.189 1.00 86.88 189 ARG A O 1
ATOM 1547 N N . GLN A 1 190 ? 10.796 11.946 -8.642 1.00 85.38 190 GLN A N 1
ATOM 1548 C CA . GLN A 1 190 ? 10.995 11.864 -7.196 1.00 85.38 190 GLN A CA 1
ATOM 1549 C C . GLN A 1 190 ? 11.824 10.628 -6.803 1.00 85.38 190 GLN A C 1
ATOM 1551 O O . GLN A 1 190 ? 12.823 10.763 -6.098 1.00 85.38 190 GLN A O 1
ATOM 1556 N N . GLN A 1 191 ? 11.495 9.446 -7.336 1.00 84.94 191 GLN A N 1
ATOM 1557 C CA . GLN A 1 191 ? 12.240 8.206 -7.072 1.00 84.94 191 GLN A CA 1
ATOM 1558 C C . GLN A 1 191 ? 13.679 8.268 -7.601 1.00 84.94 191 GLN A C 1
ATOM 1560 O O . GLN A 1 191 ? 14.611 7.805 -6.940 1.00 84.94 191 GLN A O 1
ATOM 1565 N N . LYS A 1 192 ? 13.875 8.858 -8.790 1.00 85.69 192 LYS A N 1
ATOM 1566 C CA . LYS A 1 192 ? 15.209 9.064 -9.370 1.00 85.69 192 LYS A CA 1
ATOM 1567 C C . LYS A 1 192 ? 16.058 10.022 -8.543 1.00 85.69 192 LYS A C 1
ATOM 1569 O O . LYS A 1 192 ? 17.217 9.711 -8.283 1.00 85.69 192 LYS A O 1
ATOM 1574 N N . ASN A 1 193 ? 15.484 11.140 -8.107 1.00 85.75 193 ASN A N 1
ATOM 1575 C CA . ASN A 1 193 ? 16.171 12.129 -7.277 1.00 85.75 193 ASN A CA 1
ATOM 1576 C C . ASN A 1 193 ? 16.531 11.561 -5.896 1.00 85.75 193 ASN A C 1
ATOM 1578 O O . ASN A 1 193 ? 17.578 11.898 -5.356 1.00 85.75 193 ASN A O 1
ATOM 1582 N N . ALA A 1 194 ? 15.718 10.641 -5.367 1.00 81.75 194 ALA A N 1
ATOM 1583 C CA . ALA A 1 194 ? 16.002 9.894 -4.142 1.00 81.75 194 ALA A CA 1
ATOM 1584 C C . ALA A 1 194 ? 17.044 8.764 -4.319 1.00 81.75 194 ALA A C 1
ATOM 1586 O O . ALA A 1 194 ? 17.284 7.994 -3.391 1.00 81.75 194 ALA A O 1
ATOM 1587 N N . GLY A 1 195 ? 17.637 8.608 -5.510 1.00 82.75 195 GLY A N 1
ATOM 1588 C CA . GLY A 1 195 ? 18.663 7.598 -5.782 1.00 82.75 195 GLY A CA 1
ATOM 1589 C C . GLY A 1 195 ? 18.151 6.155 -5.807 1.00 82.75 195 GLY A C 1
ATOM 1590 O O . GLY A 1 195 ? 18.953 5.219 -5.801 1.00 82.75 195 GLY A O 1
ATOM 1591 N N . ARG A 1 196 ? 16.829 5.934 -5.842 1.00 79.31 196 ARG A N 1
ATOM 1592 C CA . ARG A 1 196 ? 16.266 4.579 -5.829 1.00 79.31 196 ARG A CA 1
ATOM 1593 C C . ARG A 1 196 ? 16.410 3.899 -7.195 1.00 79.31 196 ARG A C 1
ATOM 1595 O O . ARG A 1 196 ? 16.335 4.555 -8.242 1.00 79.31 196 ARG A O 1
ATOM 1602 N N . PRO A 1 197 ? 16.581 2.563 -7.221 1.00 77.62 197 PRO A N 1
ATOM 1603 C CA . PRO A 1 197 ? 16.543 1.797 -8.459 1.00 77.62 197 PRO A CA 1
ATOM 1604 C C . PRO A 1 197 ? 15.127 1.858 -9.048 1.00 77.62 197 PRO A C 1
ATOM 1606 O O . PRO A 1 197 ? 14.230 1.125 -8.647 1.00 77.62 197 PRO A O 1
ATOM 1609 N N . TYR A 1 198 ? 14.923 2.800 -9.971 1.00 81.88 198 TYR A N 1
ATOM 1610 C CA . TYR A 1 198 ? 13.628 3.045 -10.599 1.00 81.88 198 TYR A CA 1
ATOM 1611 C C . TYR A 1 198 ? 13.754 3.052 -12.120 1.00 81.88 198 TYR A C 1
ATOM 1613 O O . TYR A 1 198 ? 14.232 4.014 -12.726 1.00 81.88 198 TYR A O 1
ATOM 1621 N N . THR A 1 199 ? 13.391 1.946 -12.759 1.00 83.38 199 THR A N 1
ATOM 1622 C CA . THR A 1 199 ? 13.477 1.802 -14.217 1.00 83.38 199 THR A CA 1
ATOM 1623 C C . THR A 1 199 ? 12.285 2.468 -14.910 1.00 83.38 199 THR A C 1
ATOM 1625 O O . THR A 1 199 ? 11.139 2.116 -14.652 1.00 83.38 199 THR A O 1
ATOM 1628 N N . GLY A 1 200 ? 12.549 3.434 -15.800 1.00 82.69 200 GLY A N 1
ATOM 1629 C CA . GLY A 1 200 ? 11.497 4.176 -16.512 1.00 82.69 200 GLY A CA 1
ATOM 1630 C C . GLY A 1 200 ? 10.795 3.357 -17.594 1.00 82.69 200 GLY A C 1
ATOM 1631 O O . GLY A 1 200 ? 9.586 3.465 -17.775 1.00 82.69 200 GLY A O 1
ATOM 1632 N N . ILE A 1 201 ? 11.548 2.509 -18.293 1.00 85.06 201 ILE A N 1
ATOM 1633 C CA . ILE A 1 201 ? 11.035 1.558 -19.279 1.00 85.06 201 ILE A CA 1
ATOM 1634 C C . ILE A 1 201 ? 11.616 0.197 -18.929 1.00 85.06 201 ILE A C 1
ATOM 1636 O O . ILE A 1 201 ? 12.836 0.035 -18.974 1.00 85.06 201 ILE A O 1
ATOM 1640 N N . LYS A 1 202 ? 10.756 -0.751 -18.558 1.00 86.88 202 LYS A N 1
ATOM 1641 C CA . LYS A 1 202 ? 11.185 -2.095 -18.155 1.00 86.88 202 LYS A CA 1
ATOM 1642 C C . LYS A 1 202 ? 11.669 -2.899 -19.358 1.00 86.88 202 LYS A C 1
ATOM 1644 O O . LYS A 1 202 ? 11.093 -2.802 -20.443 1.00 86.88 202 LYS A O 1
ATOM 1649 N N . ASP A 1 203 ? 12.719 -3.686 -19.150 1.00 86.25 203 ASP A N 1
ATOM 1650 C CA . ASP A 1 203 ? 13.218 -4.609 -20.162 1.00 86.25 203 ASP A CA 1
ATOM 1651 C C . ASP A 1 203 ? 12.294 -5.836 -20.263 1.00 86.25 203 ASP A C 1
ATOM 1653 O O . ASP A 1 203 ? 11.789 -6.329 -19.252 1.00 86.25 203 ASP A O 1
ATOM 1657 N N . ILE A 1 204 ? 12.050 -6.321 -21.483 1.00 85.19 204 ILE A N 1
ATOM 1658 C CA . ILE A 1 204 ? 11.226 -7.515 -21.710 1.00 85.19 204 ILE A CA 1
ATOM 1659 C C . ILE A 1 204 ? 11.865 -8.757 -21.095 1.00 85.19 204 ILE A C 1
ATOM 1661 O O . ILE A 1 204 ? 11.157 -9.613 -20.572 1.00 85.19 204 ILE A O 1
ATOM 1665 N N . GLU A 1 205 ? 13.192 -8.846 -21.144 1.00 88.81 205 GLU A N 1
ATOM 1666 C CA . GLU A 1 205 ? 13.943 -9.974 -20.627 1.00 88.81 205 GLU A CA 1
ATOM 1667 C C . GLU A 1 205 ? 13.793 -10.062 -19.094 1.00 88.81 205 GLU A C 1
ATOM 1669 O O . GLU A 1 205 ? 13.536 -11.147 -18.574 1.00 88.81 205 GLU A O 1
ATOM 1674 N N . ASP A 1 206 ? 13.818 -8.922 -18.386 1.00 92.06 206 ASP A N 1
ATOM 1675 C CA . ASP A 1 206 ? 13.534 -8.860 -16.943 1.00 92.06 206 ASP A CA 1
ATOM 1676 C C . ASP A 1 206 ? 12.070 -9.221 -16.626 1.00 92.06 206 ASP A C 1
ATOM 1678 O O . ASP A 1 206 ? 11.801 -9.929 -15.656 1.00 92.06 206 ASP A O 1
ATOM 1682 N N . ILE A 1 207 ? 11.111 -8.753 -17.438 1.00 90.56 207 ILE A N 1
ATOM 1683 C CA . ILE A 1 207 ? 9.683 -9.065 -17.252 1.00 90.56 207 ILE A CA 1
ATOM 1684 C C . ILE A 1 207 ? 9.437 -10.571 -17.384 1.00 90.56 207 ILE A C 1
ATOM 1686 O O . ILE A 1 207 ? 8.787 -11.155 -16.521 1.00 90.56 207 ILE A O 1
ATOM 1690 N N . LEU A 1 208 ? 9.946 -11.202 -18.445 1.00 90.75 208 LEU A N 1
ATOM 1691 C CA . LEU A 1 208 ? 9.745 -12.633 -18.691 1.00 90.75 208 LEU A CA 1
ATOM 1692 C C . LEU A 1 208 ? 10.402 -13.497 -17.613 1.00 90.75 208 LEU A C 1
ATOM 1694 O O . LEU A 1 208 ? 9.827 -14.500 -17.198 1.00 90.75 208 LEU A O 1
ATOM 1698 N N . GLU A 1 209 ? 11.583 -13.098 -17.141 1.00 94.38 209 GLU A N 1
ATOM 1699 C CA . GLU A 1 209 ? 12.266 -13.783 -16.048 1.00 94.38 209 GLU A CA 1
ATOM 1700 C C . GLU A 1 209 ? 11.429 -13.737 -14.760 1.00 94.38 209 GLU A C 1
ATOM 1702 O O . GLU A 1 209 ? 11.160 -14.782 -14.167 1.00 94.38 209 GLU A O 1
ATOM 1707 N N . VAL A 1 210 ? 10.914 -12.564 -14.383 1.00 94.62 210 VAL A N 1
ATOM 1708 C CA . VAL A 1 210 ? 10.067 -12.426 -13.189 1.00 94.62 210 VAL A CA 1
ATOM 1709 C C . VAL A 1 210 ? 8.748 -13.185 -13.331 1.00 94.62 210 VAL A C 1
ATOM 1711 O O . VAL A 1 210 ? 8.345 -13.879 -12.400 1.00 94.62 210 VAL A O 1
ATOM 1714 N N . LEU A 1 211 ? 8.100 -13.119 -14.498 1.00 93.00 211 LEU A N 1
ATOM 1715 C CA . LEU A 1 211 ? 6.880 -13.884 -14.765 1.00 93.00 211 LEU A CA 1
ATOM 1716 C C . LEU A 1 211 ? 7.108 -15.397 -14.669 1.00 93.00 211 LEU A C 1
ATOM 1718 O O . LEU A 1 211 ? 6.222 -16.101 -14.197 1.00 93.00 211 LEU A O 1
ATOM 1722 N N . SER A 1 212 ? 8.289 -15.894 -15.048 1.00 93.69 212 SER A N 1
ATOM 1723 C CA . SER A 1 212 ? 8.615 -17.318 -14.902 1.00 93.69 212 SER A CA 1
ATOM 1724 C C . SER A 1 212 ? 8.714 -17.764 -13.440 1.00 93.69 212 SER A C 1
ATOM 1726 O O . SER A 1 212 ? 8.330 -18.884 -13.117 1.00 93.69 212 SER A O 1
ATOM 1728 N N . TRP A 1 213 ? 9.177 -16.893 -12.536 1.00 96.19 213 TRP A N 1
ATOM 1729 C CA . TRP A 1 213 ? 9.182 -17.189 -11.101 1.00 96.19 213 TRP A CA 1
ATOM 1730 C C . TRP A 1 213 ? 7.780 -17.144 -10.510 1.00 96.19 213 TRP A C 1
ATOM 1732 O O . TRP A 1 213 ? 7.453 -17.981 -9.674 1.00 96.19 213 TRP A O 1
ATOM 1742 N N . ILE A 1 214 ? 6.954 -16.190 -10.949 1.00 93.69 214 ILE A N 1
ATOM 1743 C CA . ILE A 1 214 ? 5.555 -16.100 -10.520 1.00 93.69 214 ILE A CA 1
ATOM 1744 C C . ILE A 1 214 ? 4.805 -17.369 -10.944 1.00 93.69 214 ILE A C 1
ATOM 1746 O O . ILE A 1 214 ? 4.171 -17.991 -10.104 1.00 93.69 214 ILE A O 1
ATOM 1750 N N . ASP A 1 215 ? 4.938 -17.799 -12.201 1.00 91.94 215 ASP A N 1
ATOM 1751 C CA . ASP A 1 215 ? 4.315 -19.031 -12.708 1.00 91.94 215 ASP A CA 1
ATOM 1752 C C . ASP A 1 215 ? 4.758 -20.284 -11.932 1.00 91.94 215 ASP A C 1
ATOM 1754 O O . ASP A 1 215 ? 3.948 -21.154 -11.618 1.00 91.94 215 ASP A O 1
ATOM 1758 N N . ALA A 1 216 ? 6.044 -20.364 -11.576 1.00 93.94 216 ALA A N 1
ATOM 1759 C CA . ALA A 1 216 ? 6.597 -21.521 -10.881 1.00 93.94 216 ALA A CA 1
ATOM 1760 C C . ALA A 1 216 ? 6.292 -21.557 -9.372 1.00 93.94 216 ALA A C 1
ATOM 1762 O O . ALA A 1 216 ? 6.251 -22.642 -8.790 1.00 93.94 216 ALA A O 1
ATOM 1763 N N . GLU A 1 217 ? 6.144 -20.402 -8.718 1.00 95.50 217 GLU A N 1
ATOM 1764 C CA . GLU A 1 217 ? 6.167 -20.307 -7.251 1.00 95.50 217 GLU A CA 1
ATOM 1765 C C . GLU A 1 217 ? 4.940 -19.637 -6.628 1.00 95.50 217 GLU A C 1
ATOM 1767 O O . GLU A 1 217 ? 4.653 -19.884 -5.455 1.00 95.50 217 GLU A O 1
ATOM 1772 N N . ASP A 1 218 ? 4.228 -18.772 -7.353 1.00 93.75 218 ASP A N 1
ATOM 1773 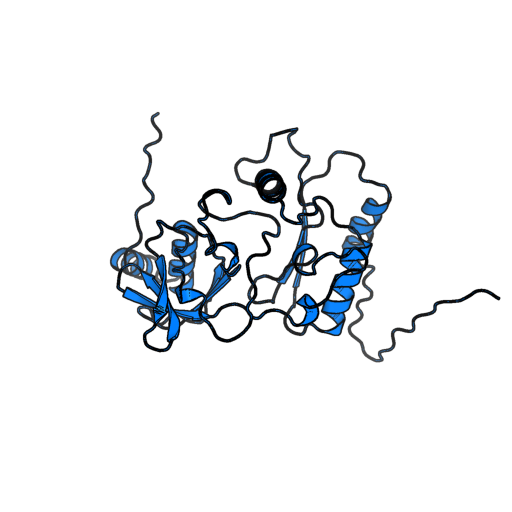C CA . ASP A 1 218 ? 3.096 -18.029 -6.803 1.00 93.75 218 ASP A CA 1
ATOM 1774 C C . ASP A 1 218 ? 1.812 -18.867 -6.831 1.00 93.75 218 ASP A C 1
ATOM 1776 O O . ASP A 1 218 ? 1.509 -19.556 -7.801 1.00 93.75 218 ASP A O 1
ATOM 1780 N N . GLN A 1 219 ? 1.050 -18.821 -5.741 1.00 93.25 219 GLN A N 1
ATOM 1781 C CA . GLN A 1 219 ? -0.232 -19.523 -5.603 1.00 93.25 219 GLN A CA 1
ATOM 1782 C C . GLN A 1 219 ? -1.393 -18.563 -5.290 1.00 93.25 219 GLN A C 1
ATOM 1784 O O . GLN A 1 219 ? -2.566 -18.959 -5.293 1.00 93.25 219 GLN A O 1
ATOM 1789 N N . THR A 1 220 ? -1.079 -17.292 -5.038 1.00 94.31 220 THR A N 1
ATOM 1790 C CA . THR A 1 220 ? -2.005 -16.271 -4.543 1.00 94.31 220 THR A CA 1
ATOM 1791 C C . THR A 1 220 ? -2.561 -15.443 -5.688 1.00 94.31 220 THR A C 1
ATOM 1793 O O . THR A 1 220 ? -3.776 -15.254 -5.762 1.00 94.31 220 THR A O 1
ATOM 1796 N N . ALA A 1 221 ? -1.697 -14.990 -6.593 1.00 92.75 221 ALA A N 1
ATOM 1797 C CA . ALA A 1 221 ? -2.073 -14.125 -7.692 1.00 92.75 221 ALA A CA 1
ATOM 1798 C C . ALA A 1 221 ? -3.106 -14.798 -8.601 1.00 92.75 221 ALA A C 1
ATOM 1800 O O . ALA A 1 221 ? -3.000 -15.981 -8.940 1.00 92.75 221 ALA A O 1
ATOM 1801 N N . LYS A 1 222 ? -4.125 -14.032 -8.995 1.00 91.56 222 LYS A N 1
ATOM 1802 C CA . LYS A 1 222 ? -5.180 -14.477 -9.925 1.00 91.56 222 LYS A CA 1
ATOM 1803 C C . LYS A 1 222 ? -5.318 -13.563 -11.130 1.00 91.56 222 LYS A C 1
ATOM 1805 O O . LYS A 1 222 ? -5.898 -13.969 -12.133 1.00 91.56 222 LYS A O 1
ATOM 1810 N N . VAL A 1 223 ? -4.799 -12.340 -11.038 1.00 91.25 223 VAL A N 1
ATOM 1811 C CA . VAL A 1 223 ? -4.944 -11.324 -12.078 1.00 91.25 223 VAL A CA 1
ATOM 1812 C C . VAL A 1 223 ? -3.608 -10.642 -12.334 1.00 91.25 223 VAL A C 1
ATOM 1814 O O . VAL A 1 223 ? -2.794 -10.445 -11.431 1.00 91.25 223 VAL A O 1
ATOM 1817 N N . TYR A 1 224 ? -3.411 -10.252 -13.589 1.00 88.62 224 TYR A N 1
ATOM 1818 C CA . TYR A 1 224 ? -2.309 -9.410 -14.028 1.00 88.62 224 TYR A CA 1
ATOM 1819 C C . TYR A 1 224 ? -2.885 -8.128 -14.621 1.00 88.62 224 TYR A C 1
ATOM 1821 O O . TYR A 1 224 ? -3.768 -8.176 -15.477 1.00 88.62 224 TYR A O 1
ATOM 1829 N N . THR A 1 225 ? -2.362 -6.983 -14.195 1.00 88.94 225 THR A N 1
ATOM 1830 C CA . THR A 1 225 ? -2.607 -5.695 -14.849 1.00 88.94 225 THR A CA 1
ATOM 1831 C C . THR A 1 225 ? -1.382 -5.311 -15.655 1.00 88.94 225 THR A C 1
ATOM 1833 O O . THR A 1 225 ? -0.260 -5.412 -15.166 1.00 88.94 225 THR A O 1
ATOM 1836 N N . ILE A 1 226 ? -1.595 -4.833 -16.879 1.00 88.19 226 ILE A N 1
ATOM 1837 C CA . ILE A 1 226 ? -0.533 -4.348 -17.760 1.00 88.19 226 ILE A CA 1
ATOM 1838 C C . ILE A 1 226 ? -0.877 -2.919 -18.140 1.00 88.19 226 ILE A C 1
ATOM 1840 O O . ILE A 1 226 ? -1.928 -2.655 -18.719 1.00 88.19 226 ILE A O 1
ATOM 1844 N N . THR A 1 227 ? -0.005 -1.988 -17.768 1.00 88.62 227 THR A N 1
ATOM 1845 C CA . THR A 1 227 ? -0.272 -0.554 -17.889 1.00 88.62 227 THR A CA 1
ATOM 1846 C C . THR A 1 227 ? 1.009 0.243 -18.135 1.00 88.62 227 THR A C 1
ATOM 1848 O O . THR A 1 227 ? 2.126 -0.285 -18.091 1.00 88.62 227 THR A O 1
ATOM 1851 N N . GLY A 1 228 ? 0.862 1.536 -18.401 1.00 88.62 228 GLY A N 1
ATOM 1852 C CA . GLY A 1 228 ? 1.969 2.469 -18.519 1.00 88.62 228 GLY A CA 1
ATOM 1853 C C . GLY A 1 228 ? 1.549 3.831 -19.060 1.00 88.62 228 GLY A C 1
ATOM 1854 O O . GLY A 1 228 ? 0.413 4.028 -19.483 1.00 88.62 228 GLY A O 1
ATOM 1855 N N . GLY A 1 229 ? 2.492 4.771 -19.045 1.00 87.12 229 GLY A N 1
ATOM 1856 C CA . GLY A 1 229 ? 2.322 6.082 -19.661 1.00 87.12 229 GLY A CA 1
ATOM 1857 C C . GLY A 1 229 ? 2.175 6.017 -21.185 1.00 87.12 229 GLY A C 1
ATOM 1858 O O . GLY A 1 229 ? 2.681 5.104 -21.842 1.00 87.12 229 GLY A O 1
ATOM 1859 N N . SER A 1 230 ? 1.508 7.022 -21.753 1.00 86.62 230 SER A N 1
ATOM 1860 C CA . SER A 1 230 ? 1.356 7.170 -23.202 1.00 86.62 230 SER A CA 1
ATOM 1861 C C . SER A 1 230 ? 2.708 7.333 -23.886 1.00 86.62 230 SER A C 1
ATOM 1863 O O . SER A 1 230 ? 3.593 8.033 -23.390 1.00 86.62 230 SER A O 1
ATOM 1865 N N . VAL A 1 231 ? 2.839 6.746 -25.072 1.00 81.44 231 VAL A N 1
ATOM 1866 C CA . VAL A 1 231 ? 4.035 6.864 -25.903 1.00 81.44 231 VAL A CA 1
ATOM 1867 C C . VAL A 1 231 ? 3.640 7.421 -27.262 1.00 81.44 231 VAL A C 1
ATOM 1869 O O . VAL A 1 231 ? 2.939 6.763 -28.025 1.00 81.44 231 VAL A O 1
ATOM 1872 N N . ILE A 1 232 ? 4.116 8.628 -27.563 1.00 77.12 232 ILE A N 1
ATOM 1873 C CA . ILE A 1 232 ? 3.825 9.334 -28.822 1.00 77.12 232 ILE A CA 1
ATOM 1874 C C . ILE A 1 232 ? 5.016 9.335 -29.791 1.00 77.12 232 ILE A C 1
ATOM 1876 O O . ILE A 1 232 ? 4.887 9.742 -30.941 1.00 77.12 232 ILE A O 1
ATOM 1880 N N . THR A 1 233 ? 6.181 8.856 -29.344 1.00 70.88 233 THR A N 1
ATOM 1881 C CA . THR A 1 233 ? 7.395 8.728 -30.162 1.00 70.88 233 THR A CA 1
ATOM 1882 C C . THR A 1 233 ? 7.719 7.270 -30.485 1.00 70.88 233 THR A C 1
ATOM 1884 O O . THR A 1 233 ? 7.161 6.329 -29.918 1.00 70.88 233 THR A O 1
ATOM 1887 N N . SER A 1 234 ? 8.652 7.063 -31.417 1.00 61.97 2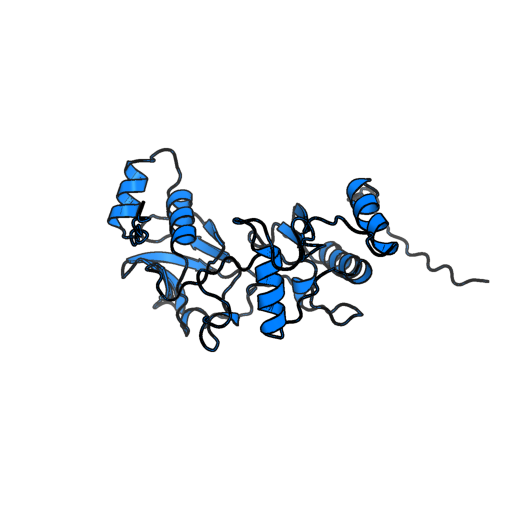34 SER A N 1
ATOM 1888 C CA . SER A 1 234 ? 9.171 5.737 -31.748 1.00 61.97 234 SER A CA 1
ATOM 1889 C C . SER A 1 234 ? 9.814 5.080 -30.527 1.00 61.97 234 SER A C 1
ATOM 1891 O O . SER A 1 234 ? 10.929 5.425 -30.137 1.00 61.97 234 SER A O 1
ATOM 1893 N N . LEU A 1 235 ? 9.153 4.072 -29.959 1.00 58.41 235 LEU A N 1
ATOM 1894 C CA . LEU A 1 235 ? 9.808 3.150 -29.033 1.00 58.41 235 LEU A CA 1
ATOM 1895 C C . LEU A 1 235 ? 10.959 2.430 -29.735 1.00 58.41 235 LEU A C 1
ATOM 1897 O O . LEU A 1 235 ? 10.906 2.176 -30.943 1.00 58.41 235 LEU A O 1
ATOM 1901 N N . ARG A 1 236 ? 11.983 2.027 -28.972 1.00 53.47 236 ARG A N 1
ATOM 1902 C CA . ARG A 1 236 ? 13.003 1.097 -29.480 1.00 53.47 236 ARG A CA 1
ATOM 1903 C C . ARG A 1 236 ? 12.285 -0.106 -30.113 1.00 53.47 236 ARG A C 1
ATOM 1905 O O . ARG A 1 236 ? 11.366 -0.653 -29.506 1.00 53.47 236 ARG A O 1
ATOM 1912 N N . LYS A 1 237 ? 12.702 -0.525 -31.321 1.00 46.31 237 LYS A N 1
ATOM 1913 C CA . LYS A 1 237 ? 12.044 -1.580 -32.134 1.00 46.31 237 LYS A CA 1
ATOM 1914 C C . LYS A 1 237 ? 11.623 -2.829 -31.332 1.00 46.31 237 LYS A C 1
ATOM 1916 O O . LYS A 1 237 ? 10.578 -3.393 -31.637 1.00 46.31 237 LYS A O 1
ATOM 1921 N N . LYS A 1 238 ? 12.377 -3.217 -30.290 1.00 48.25 238 LYS A N 1
ATOM 1922 C CA . LYS A 1 238 ? 12.081 -4.349 -29.387 1.00 48.25 238 LYS A CA 1
ATOM 1923 C C . LYS A 1 238 ? 10.711 -4.271 -28.675 1.00 48.25 238 LYS A C 1
ATOM 1925 O O . LYS A 1 238 ? 10.158 -5.306 -28.330 1.00 48.25 238 LYS A O 1
ATOM 1930 N N . MET A 1 239 ? 10.134 -3.085 -28.465 1.00 52.69 239 MET A N 1
ATOM 1931 C CA . MET A 1 239 ? 8.975 -2.907 -27.570 1.00 52.69 239 MET A CA 1
ATOM 1932 C C . MET A 1 239 ? 7.606 -2.946 -28.254 1.00 52.69 239 MET A C 1
ATOM 1934 O O . MET A 1 239 ? 6.619 -3.261 -27.593 1.00 52.69 239 MET A O 1
ATOM 1938 N N . LYS A 1 240 ? 7.525 -2.703 -29.573 1.00 49.09 240 LYS A N 1
ATOM 1939 C CA . LYS A 1 240 ? 6.285 -2.968 -30.333 1.00 49.09 240 LYS A CA 1
ATOM 1940 C C . LYS A 1 240 ? 5.867 -4.435 -30.194 1.00 49.09 240 LYS A C 1
ATOM 1942 O O . LYS A 1 240 ? 4.679 -4.729 -30.128 1.00 49.09 240 LYS A O 1
ATOM 1947 N N . SER A 1 241 ? 6.850 -5.328 -30.080 1.00 50.84 241 SER A N 1
ATOM 1948 C CA . SER A 1 241 ? 6.628 -6.747 -29.848 1.00 50.84 241 SER A CA 1
ATOM 1949 C C . SER A 1 241 ? 5.948 -7.014 -28.508 1.00 50.84 241 SER A C 1
ATOM 1951 O O . SER A 1 241 ? 5.025 -7.797 -28.516 1.00 50.84 241 SER A O 1
ATOM 1953 N N . ILE A 1 242 ? 6.283 -6.337 -27.400 1.00 52.28 242 ILE A N 1
ATOM 1954 C CA . ILE A 1 242 ? 5.658 -6.565 -26.074 1.00 52.28 242 ILE A CA 1
ATOM 1955 C C . ILE A 1 242 ? 4.148 -6.337 -26.119 1.00 52.28 242 ILE A C 1
ATOM 1957 O O . ILE A 1 242 ? 3.378 -7.219 -25.749 1.00 52.28 242 ILE A O 1
ATOM 1961 N N . PHE A 1 243 ? 3.726 -5.164 -26.604 1.00 49.28 243 PHE A N 1
ATOM 1962 C CA . PHE A 1 243 ? 2.307 -4.815 -26.653 1.00 49.28 243 PHE A CA 1
ATOM 1963 C C . PHE A 1 243 ? 1.559 -5.786 -27.566 1.00 49.28 243 PHE A C 1
ATOM 1965 O O . PHE A 1 243 ? 0.517 -6.293 -27.183 1.00 49.28 243 PHE A O 1
ATOM 1972 N N . ILE A 1 244 ? 2.130 -6.127 -28.725 1.00 47.59 244 ILE A N 1
ATOM 1973 C CA . ILE A 1 244 ? 1.558 -7.097 -29.667 1.00 47.59 244 ILE A CA 1
ATOM 1974 C C . ILE A 1 244 ? 1.540 -8.520 -29.086 1.00 47.59 244 ILE A C 1
ATOM 1976 O O . ILE A 1 244 ? 0.561 -9.223 -29.275 1.00 47.59 244 ILE A O 1
ATOM 1980 N N . TRP A 1 245 ? 2.575 -8.960 -28.376 1.00 48.50 245 TRP A N 1
ATOM 1981 C CA . TRP A 1 245 ? 2.699 -10.324 -27.849 1.00 48.50 245 TRP A CA 1
ATOM 1982 C C . TRP A 1 245 ? 1.740 -10.564 -26.678 1.00 48.50 245 TRP A C 1
ATOM 1984 O O . TRP A 1 245 ? 1.104 -11.611 -26.599 1.00 48.50 245 TRP A O 1
ATOM 1994 N N . ILE A 1 246 ? 1.566 -9.544 -25.834 1.00 49.75 246 ILE A N 1
ATOM 1995 C CA . ILE A 1 246 ? 0.615 -9.534 -24.719 1.00 49.75 246 ILE A CA 1
ATOM 1996 C C . ILE A 1 246 ? -0.829 -9.394 -25.227 1.00 49.75 246 ILE A C 1
ATOM 1998 O O . ILE A 1 246 ? -1.699 -10.152 -24.811 1.00 49.75 246 ILE A O 1
ATOM 2002 N N . THR A 1 247 ? -1.103 -8.457 -26.143 1.00 40.69 247 THR A N 1
ATOM 2003 C CA . THR A 1 247 ? -2.477 -8.191 -26.624 1.00 40.69 247 THR A CA 1
ATOM 2004 C C . THR A 1 247 ? -2.978 -9.186 -27.670 1.00 40.69 247 THR A C 1
ATOM 2006 O O . THR A 1 247 ? -4.187 -9.355 -27.795 1.00 40.69 247 THR A O 1
ATOM 2009 N N . ARG A 1 248 ? -2.095 -9.877 -28.409 1.00 41.00 248 ARG A N 1
ATOM 2010 C CA . ARG A 1 248 ? -2.490 -10.906 -29.394 1.00 41.00 248 ARG A CA 1
ATOM 2011 C C . ARG A 1 248 ? -2.663 -12.311 -28.815 1.00 41.00 248 ARG A C 1
ATOM 2013 O O . ARG A 1 248 ? -2.827 -13.241 -29.597 1.00 41.00 248 ARG A O 1
ATOM 2020 N N . GLY A 1 249 ? -2.639 -12.494 -27.494 1.00 40.62 249 GLY A N 1
ATOM 2021 C CA . GLY A 1 249 ? -2.987 -13.788 -26.899 1.00 40.62 249 GLY A CA 1
ATOM 2022 C C . GLY A 1 249 ? -2.095 -14.942 -27.367 1.00 40.62 249 GLY A C 1
ATOM 2023 O O . GLY A 1 249 ? -2.587 -16.034 -27.619 1.00 40.62 249 GLY A O 1
ATOM 2024 N N . GLN A 1 250 ? -0.781 -14.719 -27.490 1.00 37.88 250 GLN A N 1
ATOM 2025 C CA . GLN A 1 250 ? 0.182 -15.813 -27.684 1.00 37.88 250 GLN A CA 1
ATOM 2026 C C . GLN A 1 250 ? 0.785 -16.313 -26.364 1.00 37.88 250 GLN A C 1
ATOM 2028 O O . GLN A 1 250 ? 1.813 -16.984 -26.352 1.00 37.88 250 GLN A O 1
ATOM 2033 N N . LEU A 1 251 ? 0.087 -16.066 -25.254 1.00 38.38 251 LEU A N 1
ATOM 2034 C CA . LEU A 1 251 ? 0.137 -16.960 -24.110 1.00 38.38 251 LEU A CA 1
ATOM 2035 C C . LEU A 1 251 ? -0.813 -18.123 -24.405 1.00 38.38 251 LEU A C 1
ATOM 2037 O O . LEU A 1 251 ? -1.956 -18.141 -23.965 1.00 38.38 251 LEU A O 1
ATOM 2041 N N . ASN A 1 252 ? -0.278 -19.147 -25.072 1.00 33.50 252 ASN A N 1
ATOM 2042 C CA . ASN A 1 252 ? -0.593 -20.523 -24.692 1.00 33.50 252 ASN A CA 1
ATOM 2043 C C . ASN A 1 252 ? -0.055 -20.760 -23.265 1.00 33.50 252 ASN A C 1
ATOM 2045 O O . ASN A 1 252 ? 0.816 -21.597 -23.047 1.00 33.50 252 ASN A O 1
ATOM 2049 N N . LEU A 1 253 ? -0.575 -20.019 -22.283 1.00 38.03 253 LEU A N 1
ATOM 2050 C CA . LEU A 1 253 ? -0.657 -20.490 -20.908 1.00 38.03 253 LEU A CA 1
ATOM 2051 C C . LEU A 1 253 ? -1.873 -21.414 -20.864 1.00 38.03 253 LEU A C 1
ATOM 2053 O O . LEU A 1 253 ? -2.904 -21.103 -20.276 1.00 38.03 253 LEU A O 1
ATOM 2057 N N . ASN A 1 254 ? -1.762 -22.543 -21.567 1.00 29.30 254 ASN A N 1
ATOM 2058 C CA . ASN A 1 254 ? -2.658 -23.662 -21.348 1.00 29.30 254 ASN A CA 1
ATOM 2059 C C . ASN A 1 254 ? -2.320 -24.199 -19.959 1.00 29.30 254 ASN A C 1
ATOM 2061 O O . ASN A 1 254 ? -1.360 -24.956 -19.790 1.00 29.30 254 ASN A O 1
ATOM 2065 N N . PHE A 1 255 ? -3.108 -23.807 -18.962 1.00 31.52 255 PHE A N 1
ATOM 2066 C CA . PHE A 1 255 ? -3.207 -24.547 -17.712 1.00 31.52 255 PHE A CA 1
ATOM 2067 C C . PHE A 1 255 ? -3.884 -25.901 -18.018 1.00 31.52 255 PHE A C 1
ATOM 2069 O O . PHE A 1 255 ? -5.090 -26.032 -17.891 1.00 31.52 255 PHE A O 1
ATOM 2076 N N . ARG A 1 256 ? -3.036 -26.828 -18.509 1.00 30.19 256 ARG A N 1
ATOM 2077 C CA . ARG A 1 256 ? -3.069 -28.303 -18.687 1.00 30.19 256 ARG A CA 1
ATOM 2078 C C . ARG A 1 256 ? -4.374 -29.032 -19.045 1.00 30.19 256 ARG A C 1
ATOM 2080 O O . ARG A 1 256 ? -5.401 -28.804 -18.435 1.00 30.19 256 ARG A O 1
ATOM 2087 N N . GLU A 1 257 ? -4.201 -30.151 -19.761 1.00 31.27 257 GLU A N 1
ATOM 2088 C CA . GLU A 1 257 ? -4.619 -31.454 -19.195 1.00 31.27 257 GLU A CA 1
ATOM 2089 C C . GLU A 1 257 ? -3.485 -32.509 -19.149 1.00 31.27 257 GLU A C 1
ATOM 2091 O O . GLU A 1 257 ? -3.497 -33.376 -18.283 1.00 31.27 257 GLU A O 1
ATOM 2096 N N . ASP A 1 258 ? -2.413 -32.387 -19.939 1.00 30.53 258 ASP A N 1
ATOM 2097 C CA . ASP A 1 258 ? -1.366 -33.419 -20.068 1.00 30.53 258 ASP A CA 1
ATOM 2098 C C . ASP A 1 258 ? 0.057 -32.824 -20.136 1.00 30.53 258 ASP A C 1
ATOM 2100 O O . ASP A 1 258 ? 0.807 -32.961 -21.099 1.00 30.53 258 ASP A O 1
ATOM 2104 N N . GLY A 1 259 ? 0.430 -32.096 -19.083 1.00 35.53 259 GLY A N 1
ATOM 2105 C CA . GLY A 1 259 ? 1.591 -31.206 -19.076 1.00 35.53 259 GLY A CA 1
ATOM 2106 C C . GLY A 1 259 ? 2.940 -31.808 -19.483 1.00 35.53 259 GLY A C 1
ATOM 2107 O O . GLY A 1 259 ? 3.341 -32.817 -18.933 1.00 35.53 259 GLY A O 1
ATOM 2108 N N . TRP A 1 260 ? 3.680 -31.079 -20.329 1.00 24.23 260 TRP A N 1
ATOM 2109 C CA . TRP A 1 260 ? 5.150 -30.989 -20.393 1.00 24.23 260 TRP A CA 1
ATOM 2110 C C . TRP A 1 260 ? 5.538 -29.733 -21.201 1.00 24.23 260 TRP A C 1
ATOM 2112 O O . TRP A 1 260 ? 5.176 -29.616 -22.369 1.00 24.23 260 TRP A O 1
ATOM 2122 N N . VAL A 1 261 ? 6.333 -28.819 -20.628 1.00 27.19 261 VAL A N 1
ATOM 2123 C CA . VAL A 1 261 ? 7.086 -27.810 -21.400 1.00 27.19 261 VAL A CA 1
ATOM 2124 C C . VAL A 1 261 ? 8.469 -28.398 -21.670 1.00 27.19 261 VAL A C 1
ATOM 2126 O O . VAL A 1 261 ? 9.319 -28.434 -20.783 1.00 27.19 261 VAL A O 1
ATOM 2129 N N . ARG A 1 262 ? 8.712 -28.901 -22.886 1.00 26.09 262 ARG A N 1
ATOM 2130 C CA . ARG A 1 262 ? 10.077 -29.218 -23.327 1.00 26.09 262 ARG A CA 1
ATOM 2131 C C . ARG A 1 262 ? 10.762 -27.937 -23.781 1.00 26.09 262 ARG A C 1
ATOM 2133 O O . ARG A 1 262 ? 10.391 -27.347 -24.793 1.00 26.09 262 ARG A O 1
ATOM 2140 N N . SER A 1 263 ? 11.813 -27.559 -23.061 1.00 32.91 263 SER A N 1
ATOM 2141 C CA . SER A 1 263 ? 12.874 -26.737 -23.620 1.00 32.91 263 SER A CA 1
ATOM 2142 C C . SER A 1 263 ? 13.520 -27.503 -24.778 1.00 32.91 263 SER A C 1
ATOM 2144 O O . SER A 1 263 ? 13.868 -28.678 -24.664 1.00 32.91 263 SER A O 1
ATOM 2146 N N . SER A 1 264 ? 13.689 -26.849 -25.921 1.00 27.84 264 SER A N 1
ATOM 2147 C CA . SER A 1 264 ? 14.650 -27.307 -26.917 1.00 27.84 264 SER A CA 1
ATOM 2148 C C . SER A 1 264 ? 15.567 -26.150 -27.271 1.00 27.84 264 SER A C 1
ATOM 2150 O O . SER A 1 264 ? 15.368 -25.451 -28.264 1.00 27.84 264 SER A O 1
ATOM 2152 N N . LEU A 1 265 ? 16.603 -25.979 -26.447 1.00 28.59 265 LEU A N 1
ATOM 2153 C CA . LEU A 1 265 ? 17.907 -25.589 -26.962 1.00 28.59 265 LEU A CA 1
ATOM 2154 C C . LEU A 1 265 ? 18.308 -26.658 -27.987 1.00 28.59 265 LEU A C 1
ATOM 2156 O O . LEU A 1 265 ? 18.692 -27.766 -27.621 1.00 28.59 265 LEU A O 1
ATOM 2160 N N . ARG A 1 266 ? 18.197 -26.343 -29.278 1.00 26.23 266 ARG A N 1
ATOM 2161 C CA . ARG A 1 266 ? 19.000 -27.028 -30.291 1.00 26.23 266 ARG A CA 1
ATOM 2162 C C . ARG A 1 266 ? 20.342 -26.311 -30.336 1.00 26.23 266 ARG A C 1
ATOM 2164 O O . ARG A 1 266 ? 20.466 -25.274 -30.981 1.00 26.23 266 ARG A O 1
ATOM 2171 N N . LEU A 1 267 ? 21.326 -26.854 -29.623 1.00 30.50 267 LEU A N 1
ATOM 2172 C CA . LEU A 1 267 ? 22.715 -26.688 -30.036 1.00 30.50 267 LEU A CA 1
ATOM 2173 C C . LEU A 1 267 ? 22.839 -27.308 -31.433 1.00 30.50 267 LEU A C 1
ATOM 2175 O O . LEU A 1 267 ? 22.276 -28.372 -31.701 1.00 30.50 267 LEU A O 1
ATOM 2179 N N . GLY A 1 268 ? 23.463 -26.557 -32.337 1.00 34.03 268 GLY A N 1
ATOM 2180 C CA . GLY A 1 268 ? 23.702 -26.968 -33.713 1.00 34.03 268 GLY A CA 1
ATOM 2181 C C . GLY A 1 268 ? 24.564 -28.226 -33.806 1.00 34.03 268 GLY A C 1
ATOM 2182 O O . GLY A 1 268 ? 25.180 -28.632 -32.825 1.00 34.03 268 GLY A O 1
ATOM 2183 N N . LYS A 1 269 ? 24.521 -28.800 -35.012 1.00 31.94 269 LYS A N 1
ATOM 2184 C CA . LYS A 1 269 ? 25.254 -29.973 -35.508 1.00 31.94 269 LYS A CA 1
ATOM 2185 C C . LYS A 1 269 ? 26.650 -30.165 -34.926 1.00 31.94 269 LYS A C 1
ATOM 2187 O O . LYS A 1 269 ? 27.387 -29.159 -34.844 1.00 31.94 269 LYS A O 1
#

Foldseek 3Di:
DPPPPPVPDADDPVVLVVVCVVCVVDPSLVSVQVVCLVQFEEEDPLQLVDPDDFAADLCAAHLSAPDFPVPVDPDPRRSHHQWKWWAQFPRRRDTHIHGGHHDNPHLWYWHQDPVRFTFIDRNPGTHGGIDGAHDFPLQPDAAPVRHGLSLAFNADPSRAETEGAQALDAPPPHVPDDPPPGCSHVSQVSCVVVVHPHDRGDDPSSNVVSVVSCVVGPDRYDYYDHHYHHDPDDDDPVCVCVVCCVVVPPPPPVPDDPDDDDDDPPDDD

Sequence (269 aa):
MEATDSIRQNSTIPLLEEMERKYKFIPMEAIVKQDILRQGIHFLKEAFDVTGKYKTKDYFIFSFDHIPFSELGEGTDVKAPEEIKVSNGHFSLLPTVISTRNNPNSPYKVKKSPDGNPSLYLGETFLGDVEFPPLPAWYRHRTKNGKLPGEIAPVIEWGYLIYLTVFRNCQYFGKEEECAYCDINHNYRQQKNAGRPYTGIKDIEDILEVLSWIDAEDQTAKVYTITGGSVITSLRKKMKSIFIWITRGQLNLNFREDGWVRSSLRLGK